Protein AF-A0A915ITC0-F1 (afdb_monomer_lite)

Secondary structure (DSSP, 8-state):
-HHHHHHHHHIIIIIGGGT-HHHHHHHHHHHHHHHHH-TTHHHHHHHHHHHHH-SSPPTT-SEEEEE-SBPPPGGGSPS-----TT-TTSSSTTSBS-EE-SSS-EEEEEEEEEESS-TT-EEEEEEEEETTTTEEEE--S-HHHHHHHGGGT-HHHHHHHHHHHHHHTTHHHHHHTT---HHHHHHHHHHH--PPP-

Radius of gyration: 16.29 Å; chains: 1; bounding box: 41×39×44 Å

pLDDT: mean 83.7, std 14.27, range [36.47, 97.44]

InterPro domains:
  IPR056877 Mediator of RNA polymerase II transcription subunit 14, C-terminal domain [PF25069] (39-196)

Sequence (198 aa):
MDDLRSVEQYFAQFVAPMYNFNAIQSLLRLLMLSHKAHSSMLKSVLCLMKHQLNPHPEQGMMWRPSLCLLTPPLNMMIPPFVPALNSQLVLQPGSHAIVASQPGNKVLFWLKLTNVSNPENQVIFPLRYDGDSNE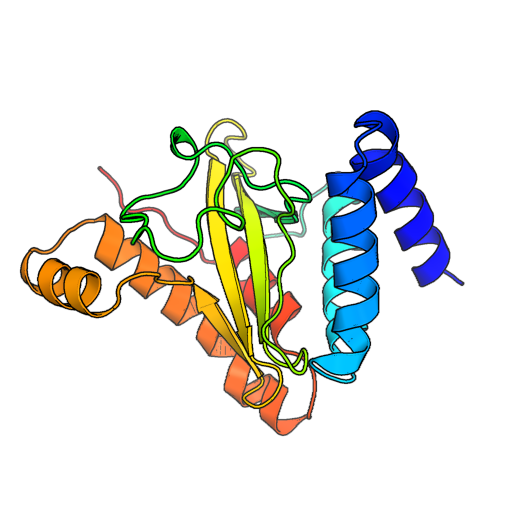IQVFIANPGLFAQQQQTNNLQFVLINNVNNILKRQITAYQAVNECCMWPAIRDLSKNLELPSN

Organism: Romanomermis culicivorax (NCBI:txid13658)

Foldseek 3Di:
DVLVVLLVLLCVPPPVVVVAPQLVVLSVLQCVLCVVQANASSVLVSVLSVQQVDPDHDPLFQWRKDWDQWQADPVQAQDPPPPPPDDPQQRPTRHGQWDADPVRNKIWTKIKIAGPVHRVDIYIFTWIQGSVQLAIAGDDNDVPVLVVVVVVPDLSNVQRVQLRVLLGPQRVVCVVVRHRCNNVSVRSCRNDRDRDDD

Structure (mmCIF, N/CA/C/O backbone):
data_AF-A0A915ITC0-F1
#
_entry.id   AF-A0A915ITC0-F1
#
loop_
_atom_site.group_PDB
_atom_site.id
_atom_site.type_symbol
_atom_site.label_atom_id
_atom_site.label_alt_id
_atom_site.label_comp_id
_atom_site.label_asym_id
_atom_site.label_entity_id
_atom_site.label_seq_id
_atom_site.pdbx_PDB_ins_code
_atom_site.Cartn_x
_atom_site.Cartn_y
_atom_site.Cartn_z
_atom_site.occupancy
_atom_site.B_iso_or_equiv
_atom_site.auth_seq_id
_atom_site.auth_comp_id
_atom_site.auth_asym_id
_atom_site.auth_atom_id
_atom_site.pdbx_PDB_model_num
ATOM 1 N N . MET A 1 1 ? 4.319 -17.043 -15.170 1.00 60.16 1 MET A N 1
ATOM 2 C CA . MET A 1 1 ? 3.607 -16.612 -16.396 1.00 60.16 1 MET A CA 1
ATOM 3 C C . MET A 1 1 ? 2.478 -15.645 -16.049 1.00 60.16 1 MET A C 1
ATOM 5 O O . MET A 1 1 ? 2.469 -14.553 -16.599 1.00 60.16 1 MET A O 1
ATOM 9 N N . ASP A 1 2 ? 1.605 -15.966 -15.087 1.00 85.75 2 ASP A N 1
ATOM 10 C CA . ASP A 1 2 ? 0.467 -15.093 -14.729 1.00 85.75 2 ASP A CA 1
ATOM 11 C C . ASP A 1 2 ? 0.854 -13.764 -14.060 1.00 85.75 2 ASP A C 1
ATOM 13 O O . ASP A 1 2 ? 0.207 -12.744 -14.295 1.00 85.75 2 ASP A O 1
ATOM 17 N N . ASP A 1 3 ? 1.925 -13.741 -13.262 1.00 89.00 3 ASP A N 1
ATOM 18 C CA . ASP A 1 3 ? 2.388 -12.512 -12.601 1.00 89.00 3 ASP A CA 1
ATOM 19 C C . ASP A 1 3 ? 2.893 -11.467 -13.596 1.00 89.00 3 ASP A C 1
ATOM 21 O O . ASP A 1 3 ? 2.508 -10.305 -13.506 1.00 89.00 3 ASP A O 1
ATOM 25 N N . LEU A 1 4 ? 3.692 -11.883 -14.586 1.00 90.88 4 LEU A N 1
ATOM 26 C CA . LEU A 1 4 ? 4.186 -10.987 -15.634 1.00 90.88 4 LEU A CA 1
ATOM 27 C C . LEU A 1 4 ? 3.024 -10.394 -16.437 1.00 90.88 4 LEU A C 1
ATOM 29 O O . LEU A 1 4 ? 2.949 -9.179 -16.590 1.00 90.88 4 LEU A O 1
ATOM 33 N N . ARG A 1 5 ? 2.065 -11.235 -16.847 1.00 92.94 5 ARG A N 1
ATOM 34 C CA . ARG A 1 5 ? 0.851 -10.783 -17.540 1.00 92.94 5 ARG A CA 1
ATOM 35 C C . ARG A 1 5 ? 0.051 -9.784 -16.700 1.00 92.94 5 ARG A C 1
ATOM 37 O O . ARG A 1 5 ? -0.468 -8.810 -17.235 1.00 92.94 5 ARG A O 1
ATOM 44 N N . SER A 1 6 ? -0.029 -9.998 -15.386 1.00 92.56 6 SER A N 1
ATOM 45 C CA . SER A 1 6 ? -0.704 -9.067 -14.473 1.00 92.56 6 SER A CA 1
ATOM 46 C C . SER A 1 6 ? 0.010 -7.714 -14.423 1.00 92.56 6 SER A C 1
ATOM 48 O O . SER A 1 6 ? -0.643 -6.676 -14.437 1.00 92.56 6 SER A O 1
ATOM 50 N N . VAL A 1 7 ? 1.347 -7.701 -14.408 1.00 94.00 7 VAL A N 1
ATOM 51 C CA . VAL A 1 7 ? 2.134 -6.456 -14.455 1.00 94.00 7 VAL A CA 1
ATOM 52 C C . VAL A 1 7 ? 1.932 -5.727 -15.785 1.00 94.00 7 VAL A C 1
ATOM 54 O O . VAL A 1 7 ? 1.724 -4.516 -15.782 1.00 94.00 7 VAL A O 1
ATOM 57 N N . GLU A 1 8 ? 1.939 -6.444 -16.909 1.00 94.56 8 GLU A N 1
ATOM 58 C CA . GLU A 1 8 ? 1.696 -5.874 -18.243 1.00 94.56 8 GLU A CA 1
ATOM 59 C C . GLU A 1 8 ? 0.302 -5.244 -18.348 1.00 94.56 8 GLU A C 1
ATOM 61 O O . GLU A 1 8 ? 0.164 -4.107 -18.798 1.00 94.56 8 GLU A O 1
ATOM 66 N N . GLN A 1 9 ? -0.730 -5.945 -17.871 1.00 95.44 9 GLN A N 1
ATOM 67 C CA . GLN A 1 9 ? -2.101 -5.430 -17.829 1.00 95.44 9 GLN A CA 1
ATOM 68 C C . GLN A 1 9 ? -2.217 -4.209 -16.914 1.00 95.44 9 GLN A C 1
ATOM 70 O O . GLN A 1 9 ? -2.818 -3.206 -17.298 1.00 95.44 9 GLN A O 1
ATOM 75 N N . TYR A 1 10 ? -1.599 -4.258 -15.729 1.00 95.25 10 TYR A N 1
ATOM 76 C CA . TYR A 1 10 ? -1.575 -3.129 -14.802 1.00 95.25 10 TYR A CA 1
ATOM 77 C C . TYR A 1 10 ? -0.909 -1.906 -15.438 1.00 95.25 10 TYR A C 1
ATOM 79 O O . TYR A 1 10 ? -1.437 -0.796 -15.354 1.00 95.25 10 TYR A O 1
ATOM 87 N N . PHE A 1 11 ? 0.221 -2.104 -16.119 1.00 94.56 11 PHE A N 1
ATOM 88 C CA . PHE A 1 11 ? 0.895 -1.045 -16.857 1.00 94.56 11 PHE A CA 1
ATOM 89 C C . PHE A 1 11 ? -0.012 -0.457 -17.941 1.00 94.56 11 PHE A C 1
ATOM 91 O O . PHE A 1 11 ? -0.211 0.756 -17.972 1.00 94.56 11 PHE A O 1
ATOM 98 N N . ALA A 1 12 ? -0.601 -1.300 -18.792 1.00 94.50 12 ALA A N 1
ATOM 99 C CA . ALA A 1 12 ? -1.458 -0.863 -19.890 1.00 94.50 12 ALA A CA 1
ATOM 100 C C . ALA A 1 12 ? -2.699 -0.090 -19.412 1.00 94.50 12 ALA A C 1
ATOM 102 O O . ALA A 1 12 ? -3.114 0.859 -20.070 1.00 94.50 12 ALA A O 1
ATOM 103 N N . GLN A 1 13 ? -3.274 -0.469 -18.267 1.00 94.62 13 GLN A N 1
ATOM 104 C CA . GLN A 1 13 ? -4.508 0.128 -17.759 1.00 94.62 13 GLN A CA 1
ATOM 105 C C . GLN A 1 13 ? -4.279 1.357 -16.870 1.00 94.62 13 GLN A C 1
ATOM 107 O O . GLN A 1 13 ? -5.054 2.309 -16.940 1.00 94.62 13 GLN A O 1
ATOM 112 N N . PHE A 1 14 ? -3.241 1.356 -16.029 1.00 91.81 14 PHE A N 1
ATOM 113 C CA . PHE A 1 14 ? -3.051 2.392 -15.005 1.00 91.81 14 PHE A CA 1
ATOM 114 C C . PHE A 1 14 ? -1.840 3.294 -15.234 1.00 91.81 14 PHE A C 1
ATOM 116 O O . PHE A 1 14 ? -1.791 4.370 -14.648 1.00 91.81 14 PHE A O 1
ATOM 123 N N . VAL A 1 15 ? -0.865 2.896 -16.057 1.00 89.94 15 VAL A N 1
ATOM 124 C CA . VAL A 1 15 ? 0.368 3.675 -16.276 1.00 89.94 15 VAL A CA 1
ATOM 125 C C . VAL A 1 15 ? 0.393 4.283 -17.674 1.00 89.94 15 VAL A C 1
ATOM 127 O O . VAL A 1 15 ? 0.532 5.496 -17.814 1.00 89.94 15 VAL A O 1
ATOM 130 N N . ALA A 1 16 ? 0.241 3.453 -18.709 1.00 89.75 16 ALA A N 1
ATOM 131 C CA . ALA A 1 16 ? 0.349 3.856 -20.107 1.00 89.75 16 ALA A CA 1
ATOM 132 C C . ALA A 1 16 ? -0.599 5.010 -20.490 1.00 89.75 16 ALA A C 1
ATOM 134 O O . ALA A 1 16 ? -0.120 5.951 -21.122 1.00 89.75 16 ALA A O 1
ATOM 135 N N . PRO A 1 17 ? -1.881 5.035 -20.057 1.00 89.75 17 PRO A N 1
ATOM 136 C CA . PRO A 1 17 ? -2.804 6.107 -20.431 1.00 89.75 17 PRO A CA 1
ATOM 137 C C . PRO A 1 17 ? -2.417 7.476 -19.866 1.00 89.75 17 PRO A C 1
ATOM 139 O O . PRO A 1 17 ? -2.851 8.499 -20.382 1.00 89.75 17 PRO A O 1
ATOM 142 N N . MET A 1 18 ? -1.595 7.514 -18.810 1.00 83.12 18 MET A N 1
ATOM 143 C CA . MET A 1 18 ? -1.112 8.773 -18.244 1.00 83.12 18 MET A CA 1
ATOM 144 C C . MET A 1 18 ? -0.042 9.430 -19.126 1.00 83.12 18 MET A C 1
ATOM 146 O O . MET A 1 18 ? 0.209 10.619 -18.953 1.00 83.12 18 MET A O 1
ATOM 150 N N . TYR A 1 19 ? 0.637 8.659 -19.996 1.00 80.44 19 TYR A N 1
ATOM 151 C CA . TYR A 1 19 ? 1.828 9.072 -20.759 1.00 80.44 19 TYR A CA 1
ATOM 152 C C . TYR A 1 19 ? 2.833 9.884 -19.919 1.00 80.44 19 TYR A C 1
ATOM 154 O O . TYR A 1 19 ? 3.468 10.827 -20.388 1.00 80.44 19 TYR A O 1
ATOM 162 N N . ASN A 1 20 ? 2.962 9.526 -18.638 1.00 88.19 20 ASN A N 1
ATOM 163 C CA . ASN A 1 20 ? 3.657 10.331 -17.645 1.00 88.19 20 ASN A CA 1
ATOM 164 C C . ASN A 1 20 ? 4.940 9.632 -17.182 1.00 88.19 20 ASN A C 1
ATOM 166 O O . ASN A 1 20 ? 4.902 8.530 -16.628 1.00 88.19 20 ASN A O 1
ATOM 170 N N . PHE A 1 21 ? 6.078 10.305 -17.362 1.00 88.06 21 PHE A N 1
ATOM 171 C CA . PHE A 1 21 ? 7.389 9.793 -16.960 1.00 88.06 21 PHE A CA 1
ATOM 172 C C . PHE A 1 21 ? 7.449 9.430 -15.469 1.00 88.06 21 PHE A C 1
ATOM 174 O O . PHE A 1 21 ? 7.966 8.371 -15.114 1.00 88.06 21 PHE A O 1
ATOM 181 N N . ASN A 1 22 ? 6.872 10.256 -14.591 1.00 88.19 22 ASN A N 1
ATOM 182 C CA . ASN A 1 22 ? 6.890 10.015 -13.151 1.00 88.19 22 ASN A CA 1
ATOM 183 C C . ASN A 1 22 ? 6.086 8.774 -12.769 1.00 88.19 22 ASN A C 1
ATOM 185 O O . ASN A 1 22 ? 6.534 8.033 -11.897 1.00 88.19 22 ASN A O 1
ATOM 189 N N . ALA A 1 23 ? 4.958 8.513 -13.436 1.00 89.25 23 ALA A N 1
ATOM 190 C CA . ALA A 1 23 ? 4.143 7.324 -13.190 1.00 89.25 23 ALA A CA 1
ATOM 191 C C . ALA A 1 23 ? 4.891 6.038 -13.581 1.00 89.25 23 ALA A C 1
ATOM 193 O O . ALA A 1 23 ? 4.929 5.082 -12.803 1.00 89.25 23 ALA A O 1
ATOM 194 N N . ILE A 1 24 ? 5.550 6.044 -14.747 1.00 92.12 24 ILE A N 1
ATOM 195 C CA . ILE A 1 24 ? 6.393 4.929 -15.207 1.00 92.12 24 ILE A CA 1
ATOM 196 C C . ILE A 1 24 ? 7.542 4.697 -14.219 1.00 92.12 24 ILE A C 1
ATOM 198 O O . ILE A 1 24 ? 7.753 3.578 -13.754 1.00 92.12 24 ILE A O 1
ATOM 202 N N . GLN A 1 25 ? 8.252 5.762 -13.841 1.00 90.50 25 GLN A N 1
ATOM 203 C CA . GLN A 1 25 ? 9.350 5.691 -12.877 1.00 90.50 25 GLN A CA 1
ATOM 204 C C . GLN A 1 25 ? 8.894 5.200 -11.500 1.00 90.50 25 GLN A C 1
ATOM 206 O O . GLN A 1 25 ? 9.601 4.415 -10.875 1.00 90.50 25 GLN A O 1
ATOM 211 N N . SER A 1 26 ? 7.719 5.614 -11.022 1.00 90.88 26 SER A N 1
ATOM 212 C CA . SER A 1 26 ? 7.160 5.134 -9.754 1.00 90.88 26 SER A CA 1
ATOM 213 C C . SER A 1 26 ? 6.901 3.629 -9.785 1.00 90.88 26 SER A C 1
ATOM 215 O O . SER A 1 26 ? 7.276 2.935 -8.840 1.00 90.88 26 SER A O 1
ATOM 217 N N . LEU A 1 27 ? 6.322 3.106 -10.873 1.00 92.62 27 LEU A N 1
ATOM 218 C CA . LEU A 1 27 ? 6.126 1.664 -11.027 1.00 92.62 27 LEU A CA 1
ATOM 219 C C . LEU A 1 27 ? 7.467 0.918 -11.050 1.00 92.62 27 LEU A C 1
ATOM 221 O O . LEU A 1 27 ? 7.639 -0.054 -10.316 1.00 92.62 27 LEU A O 1
ATOM 225 N N . LEU A 1 28 ? 8.431 1.382 -11.852 1.00 91.31 28 LEU A N 1
ATOM 226 C CA . LEU A 1 28 ? 9.758 0.761 -11.934 1.00 91.31 28 LEU A CA 1
ATOM 227 C C . LEU A 1 28 ? 10.457 0.749 -10.570 1.00 91.31 28 LEU A C 1
ATOM 229 O O . LEU A 1 28 ? 10.988 -0.281 -10.155 1.00 91.31 28 LEU A O 1
ATOM 233 N N . ARG A 1 29 ? 10.398 1.866 -9.835 1.00 90.25 29 ARG A N 1
ATOM 234 C CA . ARG A 1 29 ? 10.928 1.959 -8.470 1.00 90.25 29 ARG A CA 1
ATOM 235 C C . ARG A 1 29 ? 10.261 0.958 -7.542 1.00 90.25 29 ARG A C 1
ATOM 237 O O . ARG A 1 29 ? 10.975 0.269 -6.825 1.00 90.25 29 ARG A O 1
ATOM 244 N N . LEU A 1 30 ? 8.935 0.836 -7.568 1.00 90.75 30 LEU A N 1
ATOM 245 C CA . LEU A 1 30 ? 8.219 -0.126 -6.730 1.00 90.75 30 LEU A CA 1
ATOM 246 C C . LEU A 1 30 ? 8.694 -1.562 -6.987 1.00 90.75 30 LEU A C 1
ATOM 248 O O . LEU A 1 30 ? 8.994 -2.286 -6.038 1.00 90.75 30 LEU A O 1
ATOM 252 N N . LEU A 1 31 ? 8.822 -1.955 -8.257 1.00 91.56 31 LEU A N 1
ATOM 253 C CA . LEU A 1 31 ? 9.289 -3.291 -8.639 1.00 91.56 31 LEU A CA 1
ATOM 254 C C . LEU A 1 31 ? 10.741 -3.536 -8.200 1.00 91.56 31 LEU A C 1
ATOM 256 O O . LEU A 1 31 ? 11.042 -4.580 -7.627 1.00 91.56 31 LEU A O 1
ATOM 260 N N . MET A 1 32 ? 11.632 -2.559 -8.391 1.00 89.31 32 MET A N 1
ATOM 261 C CA . MET A 1 32 ? 13.034 -2.661 -7.965 1.00 89.31 32 MET A CA 1
ATOM 262 C C . MET A 1 32 ? 13.195 -2.709 -6.440 1.00 89.31 32 MET A C 1
ATOM 264 O O . MET A 1 32 ? 14.016 -3.464 -5.917 1.00 89.31 32 MET A O 1
ATOM 268 N N . LEU A 1 33 ? 12.428 -1.890 -5.719 1.00 88.25 33 LEU A N 1
ATOM 269 C CA . LEU A 1 33 ? 12.470 -1.811 -4.259 1.00 88.25 33 LEU A CA 1
ATOM 270 C C . LEU A 1 33 ? 11.872 -3.050 -3.607 1.00 88.25 33 LEU A C 1
ATOM 272 O O . LEU A 1 33 ? 12.323 -3.438 -2.537 1.00 88.25 33 LEU A O 1
ATOM 276 N N . SER A 1 34 ? 10.923 -3.711 -4.271 1.00 87.19 34 SER A N 1
ATOM 277 C CA . SER A 1 34 ? 10.290 -4.923 -3.754 1.00 87.19 34 SER A CA 1
ATOM 278 C C . SER A 1 34 ? 11.286 -6.041 -3.457 1.00 87.19 34 SER A C 1
ATOM 280 O O . SER A 1 34 ? 11.058 -6.804 -2.536 1.00 87.19 34 SER A O 1
ATOM 282 N N . HIS A 1 35 ? 12.400 -6.144 -4.185 1.00 81.38 35 HIS A N 1
ATOM 283 C CA . HIS A 1 35 ? 13.449 -7.112 -3.847 1.00 81.38 35 HIS A CA 1
ATOM 284 C C . HIS A 1 35 ? 14.369 -6.611 -2.722 1.00 81.38 35 HIS A C 1
ATOM 286 O O . HIS A 1 35 ? 14.898 -7.402 -1.947 1.00 81.38 35 HIS A O 1
ATOM 292 N N . LYS A 1 36 ? 14.603 -5.295 -2.648 1.00 84.12 36 LYS A N 1
ATOM 293 C CA . LYS A 1 36 ? 15.542 -4.692 -1.691 1.00 84.12 36 LYS A CA 1
ATOM 294 C C . LYS A 1 36 ? 14.963 -4.543 -0.290 1.00 84.12 36 LYS A C 1
ATOM 296 O O . LYS A 1 36 ? 15.702 -4.700 0.671 1.00 84.12 36 LYS A O 1
ATOM 301 N N . ALA A 1 37 ? 13.679 -4.211 -0.184 1.00 82.81 37 ALA A N 1
ATOM 302 C CA . ALA A 1 37 ? 13.030 -3.968 1.094 1.00 82.81 37 ALA A CA 1
ATOM 303 C C . ALA A 1 37 ? 12.750 -5.274 1.838 1.00 82.81 37 ALA A C 1
ATOM 305 O O . ALA A 1 37 ? 13.120 -5.407 2.993 1.00 82.81 37 ALA A O 1
ATOM 306 N N . HIS A 1 38 ? 12.143 -6.258 1.175 1.00 88.25 38 HIS A N 1
ATOM 307 C CA . HIS A 1 38 ? 11.904 -7.576 1.756 1.00 88.25 38 HIS A CA 1
ATOM 308 C C . HIS A 1 38 ? 11.719 -8.594 0.634 1.00 88.25 38 HIS A C 1
ATOM 310 O O . HIS A 1 38 ? 10.941 -8.357 -0.282 1.00 88.25 38 HIS A O 1
ATOM 316 N N . SER A 1 39 ? 12.347 -9.766 0.737 1.00 86.31 39 SER A N 1
ATOM 317 C CA . SER A 1 39 ? 12.306 -10.846 -0.273 1.00 86.31 39 SER A CA 1
ATOM 318 C C . SER A 1 39 ? 10.919 -11.192 -0.844 1.00 86.31 39 SER A C 1
ATOM 320 O O . SER A 1 39 ? 10.816 -11.625 -1.989 1.00 86.31 39 SER A O 1
ATOM 322 N N . SER A 1 40 ? 9.846 -11.008 -0.072 1.00 91.75 40 SER A N 1
ATOM 323 C CA . SER A 1 40 ? 8.475 -11.369 -0.433 1.00 91.75 40 SER A CA 1
ATOM 324 C C . SER A 1 40 ? 7.571 -10.152 -0.673 1.00 91.75 40 SER A C 1
ATOM 326 O O . SER A 1 40 ? 6.387 -10.315 -0.968 1.00 91.75 40 SER A O 1
ATOM 328 N N . MET A 1 41 ? 8.102 -8.923 -0.625 1.00 93.50 41 MET A N 1
ATOM 329 C CA . MET A 1 41 ? 7.317 -7.709 -0.883 1.00 93.50 41 MET A CA 1
ATOM 330 C C . MET A 1 41 ? 6.755 -7.683 -2.305 1.00 93.50 41 MET A C 1
ATOM 332 O O . MET A 1 41 ? 5.622 -7.241 -2.497 1.00 93.50 41 MET A O 1
ATOM 336 N N . LEU A 1 42 ? 7.481 -8.232 -3.287 1.00 94.06 42 LEU A N 1
ATOM 337 C CA . LEU A 1 42 ? 6.992 -8.322 -4.666 1.00 94.06 42 LEU A CA 1
ATOM 338 C C . LEU A 1 42 ? 5.674 -9.105 -4.746 1.00 94.06 42 LEU A C 1
ATOM 340 O O . LEU A 1 42 ? 4.762 -8.686 -5.451 1.00 94.06 42 LEU A O 1
ATOM 344 N N . LYS A 1 43 ? 5.533 -10.192 -3.975 1.00 94.00 43 LYS A N 1
ATOM 345 C CA . LYS A 1 43 ? 4.289 -10.976 -3.897 1.00 94.00 43 LYS A CA 1
ATOM 346 C C . LYS A 1 43 ? 3.134 -10.105 -3.398 1.00 94.00 43 LYS A C 1
ATOM 348 O O . LYS A 1 43 ? 2.076 -10.088 -4.019 1.00 94.00 43 LYS A O 1
ATOM 353 N N . SER A 1 44 ? 3.355 -9.320 -2.343 1.00 94.69 44 SER A N 1
ATOM 354 C CA . SER A 1 44 ? 2.359 -8.373 -1.822 1.00 94.69 44 SER A CA 1
ATOM 355 C C . SER A 1 44 ? 2.001 -7.273 -2.833 1.00 94.69 44 SER A C 1
ATOM 357 O O . SER A 1 44 ? 0.824 -6.956 -2.998 1.00 94.69 44 SER A O 1
ATOM 359 N N . VAL A 1 45 ? 2.984 -6.721 -3.553 1.00 94.94 45 VAL A N 1
ATOM 360 C CA . VAL A 1 45 ? 2.745 -5.735 -4.624 1.00 94.94 45 VAL A CA 1
ATOM 361 C C . VAL A 1 45 ? 1.907 -6.341 -5.752 1.00 94.94 45 VAL A C 1
ATOM 363 O O . VAL A 1 45 ? 0.928 -5.734 -6.181 1.00 94.94 45 VAL A O 1
ATOM 366 N N . LEU A 1 46 ? 2.245 -7.550 -6.204 1.00 95.12 46 LEU A N 1
ATOM 367 C CA . LEU A 1 46 ? 1.514 -8.249 -7.261 1.00 95.12 46 LEU A CA 1
ATOM 368 C C . LEU A 1 46 ? 0.078 -8.573 -6.842 1.00 95.12 46 LEU A C 1
ATOM 370 O O . LEU A 1 46 ? -0.839 -8.402 -7.642 1.00 95.12 46 LEU A O 1
ATOM 374 N N . CYS A 1 47 ? -0.142 -8.997 -5.594 1.00 94.81 47 CYS A N 1
ATOM 375 C CA . CYS A 1 47 ? -1.488 -9.198 -5.059 1.00 94.81 47 CYS A CA 1
ATOM 376 C C . CYS A 1 47 ? -2.315 -7.907 -5.106 1.00 94.81 47 CYS A C 1
ATOM 378 O O . CYS A 1 47 ? -3.455 -7.935 -5.565 1.00 94.81 47 CYS A O 1
ATOM 380 N N . LEU A 1 48 ? -1.729 -6.776 -4.707 1.00 94.81 48 LEU A N 1
ATOM 381 C CA . LEU A 1 48 ? -2.392 -5.474 -4.760 1.00 94.81 48 LEU A CA 1
ATOM 382 C C . LEU A 1 48 ? -2.692 -5.030 -6.204 1.00 94.81 48 LEU A C 1
ATOM 384 O O . LEU A 1 48 ? -3.798 -4.573 -6.480 1.00 94.81 48 LEU A O 1
ATOM 388 N N . MET A 1 49 ? -1.761 -5.224 -7.144 1.00 95.19 49 MET A N 1
ATOM 389 C CA . MET A 1 49 ? -1.977 -4.922 -8.569 1.00 95.19 49 MET A CA 1
ATOM 390 C C . MET A 1 49 ? -3.101 -5.764 -9.174 1.00 95.19 49 MET A C 1
ATOM 392 O O . MET A 1 49 ? -3.992 -5.225 -9.826 1.00 95.19 49 MET A O 1
ATOM 396 N N . LYS A 1 50 ? -3.089 -7.079 -8.928 1.00 94.62 50 LYS A N 1
ATOM 397 C CA . LYS A 1 50 ? -4.151 -7.994 -9.371 1.00 94.62 50 LYS A CA 1
ATOM 398 C C . LYS A 1 50 ? -5.500 -7.609 -8.782 1.00 94.62 50 LYS A C 1
ATOM 400 O O . LYS A 1 50 ? -6.509 -7.668 -9.476 1.00 94.62 50 LYS A O 1
ATOM 405 N N . HIS A 1 51 ? -5.514 -7.191 -7.520 1.00 93.56 51 HIS A N 1
ATOM 406 C CA . HIS A 1 51 ? -6.729 -6.713 -6.882 1.00 93.56 51 HIS A CA 1
ATOM 407 C C . HIS A 1 51 ? -7.255 -5.437 -7.552 1.00 93.56 51 HIS A C 1
ATOM 409 O O . HIS A 1 51 ? -8.438 -5.356 -7.856 1.00 93.56 51 HIS A O 1
ATOM 415 N N . GLN A 1 52 ? -6.385 -4.468 -7.847 1.00 93.69 52 GLN A N 1
ATOM 416 C CA . GLN A 1 52 ? -6.772 -3.227 -8.522 1.00 93.69 52 GLN A CA 1
ATOM 417 C C . GLN A 1 52 ? -7.231 -3.449 -9.975 1.00 93.69 52 GLN A C 1
ATOM 419 O O . GLN A 1 52 ? -8.083 -2.712 -10.467 1.00 93.69 52 GLN A O 1
ATOM 424 N N . LEU A 1 53 ? -6.690 -4.464 -10.656 1.00 93.69 53 LEU A N 1
ATOM 425 C CA . LEU A 1 53 ? -7.150 -4.905 -11.977 1.00 93.69 53 LEU A CA 1
ATOM 426 C C . LEU A 1 53 ? -8.537 -5.560 -11.939 1.00 93.69 53 LEU A C 1
ATOM 428 O O . LEU A 1 53 ? -9.235 -5.560 -12.953 1.00 93.69 53 LEU A O 1
ATOM 432 N N . ASN A 1 54 ? -8.944 -6.126 -10.800 1.00 90.81 54 ASN A N 1
ATOM 433 C CA . ASN A 1 54 ? -10.231 -6.793 -10.682 1.00 90.81 54 ASN A CA 1
ATOM 434 C C . ASN A 1 54 ? -11.366 -5.756 -10.552 1.00 90.81 54 ASN A C 1
ATOM 436 O O . ASN A 1 54 ? -11.395 -4.987 -9.586 1.00 90.81 54 ASN A O 1
ATOM 440 N N . PRO A 1 55 ? -12.343 -5.734 -11.478 1.00 78.38 55 PRO A N 1
ATOM 441 C CA . PRO A 1 55 ? -13.464 -4.799 -11.404 1.00 78.38 55 PRO A CA 1
ATOM 442 C C . PRO A 1 55 ? -14.398 -5.061 -10.213 1.00 78.38 55 PRO A C 1
ATOM 444 O O . PRO A 1 55 ? -15.128 -4.152 -9.801 1.00 78.38 55 PRO A O 1
ATOM 447 N N . HIS A 1 56 ? -14.377 -6.269 -9.641 1.00 84.00 56 HIS A N 1
ATOM 448 C CA . HIS A 1 56 ? -15.246 -6.669 -8.539 1.00 84.00 56 HIS A CA 1
ATOM 449 C C . HIS A 1 56 ? -14.450 -6.817 -7.235 1.00 84.00 56 HIS A C 1
ATOM 451 O O . HIS A 1 56 ? -13.460 -7.551 -7.202 1.00 84.00 56 HIS A O 1
ATOM 457 N N . PRO A 1 57 ? -14.862 -6.132 -6.150 1.00 80.25 57 PRO A N 1
ATOM 458 C CA . PRO A 1 57 ? -14.198 -6.275 -4.863 1.00 80.25 57 PRO A CA 1
ATOM 459 C C . PRO A 1 57 ? -14.449 -7.677 -4.294 1.00 80.25 57 PRO A C 1
ATOM 461 O O . PRO A 1 57 ? -15.456 -8.322 -4.593 1.00 80.25 57 PRO A O 1
ATOM 464 N N . GLU A 1 58 ? -13.533 -8.151 -3.452 1.00 86.81 58 GLU A N 1
ATOM 465 C CA . GLU A 1 58 ? -13.739 -9.403 -2.723 1.00 86.81 58 GLU A CA 1
ATOM 466 C C . GLU A 1 58 ? -14.954 -9.291 -1.789 1.00 86.81 58 GLU A C 1
ATOM 468 O O . GLU A 1 58 ? -15.267 -8.212 -1.279 1.00 86.81 58 GLU A O 1
ATOM 473 N N . GLN A 1 59 ? -15.620 -10.417 -1.516 1.00 86.38 59 GLN A N 1
ATOM 474 C CA . GLN A 1 59 ? -16.742 -10.442 -0.575 1.00 86.38 59 GLN A CA 1
ATOM 475 C C . GLN A 1 59 ? -16.335 -9.869 0.794 1.00 86.38 59 GLN A C 1
ATOM 477 O O . GLN A 1 59 ? -15.293 -10.221 1.356 1.00 86.38 59 GLN A O 1
ATOM 482 N N . GLY A 1 60 ? -17.179 -8.980 1.323 1.00 89.31 60 GLY A N 1
ATOM 483 C CA . GLY A 1 60 ? -16.972 -8.311 2.609 1.00 89.31 60 GLY A CA 1
ATOM 484 C C . GLY A 1 60 ? -15.977 -7.145 2.588 1.00 89.31 60 GLY A C 1
ATOM 485 O O . GLY A 1 60 ? -15.652 -6.626 3.651 1.00 89.31 60 GLY A O 1
ATOM 486 N N . MET A 1 61 ? -15.468 -6.723 1.424 1.00 91.56 61 MET A N 1
ATOM 487 C CA . MET A 1 61 ? -14.686 -5.487 1.334 1.00 91.56 61 MET A CA 1
ATOM 488 C C . MET A 1 61 ? -15.587 -4.257 1.282 1.00 91.56 61 MET A C 1
ATOM 490 O O . MET A 1 61 ? -16.433 -4.131 0.399 1.00 91.56 61 MET A O 1
ATOM 494 N N . MET A 1 62 ? -15.330 -3.321 2.193 1.00 94.19 62 MET A N 1
ATOM 495 C CA . MET A 1 62 ? -16.002 -2.021 2.239 1.00 94.19 62 MET A CA 1
ATOM 496 C C . MET A 1 62 ? -15.253 -0.967 1.421 1.00 94.19 62 MET A C 1
ATOM 498 O O . MET A 1 62 ? -15.851 -0.004 0.941 1.00 94.19 62 MET A O 1
ATOM 502 N N . TRP A 1 63 ? -13.949 -1.169 1.226 1.00 94.56 63 TRP A N 1
ATOM 503 C CA . TRP A 1 63 ? -13.061 -0.259 0.517 1.00 94.56 63 TRP A CA 1
ATOM 504 C C . TRP A 1 63 ? -12.263 -0.990 -0.558 1.00 94.56 63 TRP A C 1
ATOM 506 O O . TRP A 1 63 ? -11.789 -2.104 -0.349 1.00 94.56 63 TRP A O 1
ATOM 516 N N . ARG A 1 64 ? -12.075 -0.339 -1.704 1.00 95.19 64 ARG A N 1
ATOM 517 C CA . ARG A 1 64 ? -11.208 -0.792 -2.789 1.00 95.19 64 ARG A CA 1
ATOM 518 C C . ARG A 1 64 ? -9.847 -0.103 -2.685 1.00 95.19 64 ARG A C 1
ATOM 520 O O . ARG A 1 64 ? -9.795 1.117 -2.866 1.00 95.19 64 ARG A O 1
ATOM 527 N N . PRO A 1 65 ? -8.756 -0.845 -2.436 1.00 95.50 65 PRO A N 1
ATOM 528 C CA . PRO A 1 65 ? -7.417 -0.285 -2.425 1.00 95.50 65 PRO A CA 1
ATOM 529 C C . PRO A 1 65 ? -6.882 -0.051 -3.836 1.00 95.50 65 PRO A C 1
ATOM 531 O O . PRO A 1 65 ? -7.114 -0.833 -4.758 1.00 95.50 65 PRO A O 1
ATOM 534 N N . SER A 1 66 ? -6.145 1.040 -4.016 1.00 93.69 66 SER A N 1
ATOM 535 C CA . SER A 1 66 ? -5.430 1.351 -5.250 1.00 93.69 66 SER A CA 1
ATOM 536 C C . SER A 1 66 ? -4.118 2.068 -4.955 1.00 93.69 66 SER A C 1
ATOM 538 O O . SER A 1 66 ? -4.081 3.014 -4.165 1.00 93.69 66 SER A O 1
ATOM 540 N N . LEU A 1 67 ? -3.039 1.634 -5.603 1.00 93.75 67 LEU A N 1
ATOM 541 C CA . LEU A 1 67 ? -1.749 2.311 -5.525 1.00 93.75 67 LEU A CA 1
ATOM 542 C C . LEU A 1 67 ? -1.793 3.603 -6.335 1.00 93.75 67 LEU A C 1
ATOM 544 O O . LEU A 1 67 ? -2.117 3.605 -7.524 1.00 93.75 67 LEU A O 1
ATOM 548 N N . CYS A 1 68 ? -1.395 4.701 -5.706 1.00 91.75 68 CYS A N 1
ATOM 549 C CA . CYS A 1 68 ? -1.120 5.932 -6.425 1.00 91.75 68 CYS A CA 1
ATOM 550 C C . CYS A 1 68 ? 0.265 5.831 -7.079 1.00 91.75 68 CYS A C 1
ATOM 552 O O . CYS A 1 68 ? 1.254 5.524 -6.417 1.00 91.75 68 CYS A O 1
ATOM 554 N N . LEU A 1 69 ? 0.343 6.110 -8.381 1.00 90.81 69 LEU A N 1
ATOM 555 C CA . LEU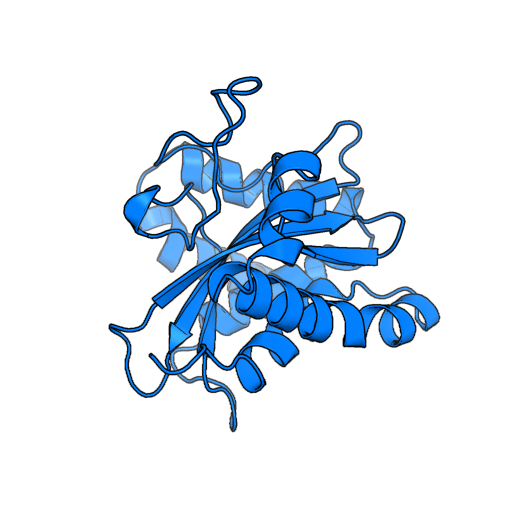 A 1 69 ? 1.611 6.193 -9.126 1.00 90.81 69 LEU A CA 1
ATOM 556 C C . LEU A 1 69 ? 2.208 7.606 -9.097 1.00 90.81 69 LEU A C 1
ATOM 558 O O . LEU A 1 69 ? 3.413 7.789 -9.280 1.00 90.81 69 LEU A O 1
ATOM 562 N N . LEU A 1 70 ? 1.354 8.591 -8.835 1.00 89.69 70 LEU A N 1
ATOM 563 C CA . LEU A 1 70 ? 1.682 10.001 -8.708 1.00 89.69 70 LEU A CA 1
ATOM 564 C C . LEU A 1 70 ? 1.206 10.502 -7.351 1.00 89.69 70 LEU A C 1
ATOM 566 O O . LEU A 1 70 ? 0.162 10.061 -6.862 1.00 89.69 70 LEU A O 1
ATOM 570 N N . THR A 1 71 ? 1.970 11.402 -6.741 1.00 83.81 71 THR A N 1
ATOM 571 C CA . THR A 1 71 ? 1.596 12.007 -5.462 1.00 83.81 71 THR A CA 1
ATOM 572 C C . THR A 1 71 ? 0.259 12.735 -5.635 1.00 83.81 71 THR A C 1
ATOM 574 O O . THR A 1 71 ? 0.141 13.565 -6.546 1.00 83.81 71 THR A O 1
ATOM 577 N N . PRO A 1 72 ? -0.767 12.419 -4.825 1.00 80.06 72 PRO A N 1
ATOM 578 C CA . PRO A 1 72 ? -2.083 13.033 -4.955 1.00 80.06 72 PRO A CA 1
ATOM 579 C C . PRO A 1 72 ? -2.043 14.531 -4.596 1.00 80.06 72 PRO A C 1
ATOM 581 O O . PRO A 1 72 ? -1.160 14.967 -3.852 1.00 80.06 72 PRO A O 1
ATOM 584 N N . PRO A 1 73 ? -3.010 15.329 -5.077 1.00 74.75 73 PRO A N 1
ATOM 585 C CA . PRO A 1 73 ? -3.218 16.693 -4.603 1.00 74.75 73 PRO A CA 1
ATOM 586 C C . PRO A 1 73 ? -3.438 16.747 -3.083 1.00 74.75 73 PRO A C 1
ATOM 588 O O . PRO A 1 73 ? -4.149 15.912 -2.524 1.00 74.75 73 PRO A O 1
ATOM 591 N N . LEU A 1 74 ? -2.865 17.754 -2.412 1.00 69.75 74 LEU A N 1
ATOM 592 C CA . LEU A 1 74 ? -2.900 17.879 -0.945 1.00 69.75 74 LEU A CA 1
ATOM 593 C C . LEU A 1 74 ? -4.324 17.940 -0.371 1.00 69.75 74 LEU A C 1
ATOM 595 O O . LEU A 1 74 ? -4.570 17.422 0.711 1.00 69.75 74 LEU A O 1
ATOM 599 N N . ASN A 1 75 ? -5.269 18.530 -1.102 1.00 64.50 75 ASN A N 1
ATOM 600 C CA . ASN A 1 75 ? -6.677 18.624 -0.706 1.00 64.50 75 ASN A CA 1
ATOM 601 C C . ASN A 1 75 ? -7.417 17.274 -0.722 1.00 64.50 75 ASN A C 1
ATOM 603 O O . ASN A 1 75 ? -8.505 17.183 -0.166 1.00 64.50 75 ASN A O 1
ATOM 607 N N . MET A 1 76 ? -6.849 16.241 -1.350 1.00 66.00 76 MET A N 1
ATOM 608 C CA . MET A 1 76 ? -7.393 14.876 -1.353 1.00 66.00 76 MET A CA 1
ATOM 609 C C . MET A 1 76 ? -6.785 13.998 -0.249 1.00 66.00 76 MET A C 1
ATOM 611 O O . MET A 1 76 ? -7.108 12.815 -0.141 1.00 66.00 76 MET A O 1
ATOM 615 N N . MET A 1 77 ? -5.870 14.549 0.550 1.00 67.56 77 MET A N 1
ATOM 616 C CA . MET A 1 77 ? -5.181 13.837 1.617 1.00 67.56 77 MET A CA 1
ATOM 617 C C . MET A 1 77 ? -5.780 14.226 2.978 1.00 67.56 77 MET A C 1
ATOM 619 O O . MET A 1 77 ? -5.967 15.406 3.261 1.00 67.56 77 MET A O 1
ATOM 623 N N . ILE A 1 78 ? -6.069 13.246 3.841 1.00 60.56 78 ILE A N 1
ATOM 624 C CA . ILE A 1 78 ? -6.646 13.498 5.175 1.00 60.56 78 ILE A CA 1
ATOM 625 C C . ILE A 1 78 ? -5.614 14.173 6.099 1.00 60.56 78 ILE A C 1
ATOM 627 O O . ILE A 1 78 ? -4.606 13.546 6.405 1.00 60.56 78 ILE A O 1
ATOM 631 N N . PRO A 1 79 ? -5.838 15.394 6.617 1.00 51.16 79 PRO A N 1
ATOM 632 C CA . PRO A 1 79 ? -4.891 16.030 7.537 1.00 51.16 79 PRO A CA 1
ATOM 633 C C . PRO A 1 79 ? -4.672 15.194 8.827 1.00 51.16 79 PRO A C 1
ATOM 635 O O . PRO A 1 79 ? -5.519 14.359 9.139 1.00 51.16 79 PRO A O 1
ATOM 638 N N . PRO A 1 80 ? -3.562 15.358 9.583 1.00 50.03 80 PRO A N 1
ATOM 639 C CA . PRO A 1 80 ? -2.619 16.466 9.591 1.00 50.03 80 PRO A CA 1
ATOM 640 C C . PRO A 1 80 ? -1.395 16.170 8.716 1.00 50.03 80 PRO A C 1
ATOM 642 O O . PRO A 1 80 ? -0.316 15.814 9.191 1.00 50.03 80 PRO A O 1
ATOM 645 N N . PHE A 1 81 ? -1.520 16.394 7.414 1.00 52.34 81 PHE A N 1
ATOM 646 C CA . PHE A 1 81 ? -0.348 16.606 6.581 1.00 52.34 81 PHE A CA 1
ATOM 647 C C . PHE A 1 81 ? 0.070 18.059 6.766 1.00 52.34 81 PHE A C 1
ATOM 649 O O . PHE A 1 81 ? -0.299 18.928 5.987 1.00 52.34 81 PHE A O 1
ATOM 656 N N . VAL A 1 82 ? 0.812 18.338 7.838 1.00 40.53 82 VAL A N 1
ATOM 657 C CA . VAL A 1 82 ? 1.643 19.542 7.871 1.00 40.53 82 VAL A CA 1
ATOM 658 C C . VAL A 1 82 ? 2.902 19.183 7.085 1.00 40.53 82 VAL A C 1
ATOM 660 O O . VAL A 1 82 ? 3.681 18.353 7.567 1.00 40.53 82 VAL A O 1
ATOM 663 N N . PRO A 1 83 ? 3.127 19.729 5.877 1.00 38.28 83 PRO A N 1
ATOM 664 C CA . PRO A 1 83 ? 4.409 19.564 5.219 1.00 38.28 83 PRO A CA 1
ATOM 665 C C . PRO A 1 83 ? 5.454 20.281 6.080 1.00 38.28 83 PRO A C 1
ATOM 667 O O . PRO A 1 83 ? 5.564 21.504 6.059 1.00 38.28 83 PRO A O 1
ATOM 670 N N . ALA A 1 84 ? 6.226 19.530 6.867 1.00 36.47 84 ALA A N 1
ATOM 671 C CA . ALA A 1 84 ? 7.492 20.036 7.368 1.00 36.47 84 ALA A CA 1
ATOM 672 C C . ALA A 1 84 ? 8.435 20.135 6.158 1.00 36.47 84 ALA A C 1
ATOM 674 O O . ALA A 1 84 ? 8.857 19.138 5.571 1.00 36.47 84 ALA A O 1
ATOM 675 N N . LEU A 1 85 ? 8.657 21.382 5.761 1.00 39.28 85 LEU A N 1
ATOM 676 C CA . LEU A 1 85 ? 9.338 21.933 4.591 1.00 39.28 85 LEU A CA 1
ATOM 677 C C . LEU A 1 85 ? 10.833 21.572 4.456 1.00 39.28 85 LEU A C 1
ATOM 679 O O . LEU A 1 85 ? 11.637 22.438 4.139 1.00 39.28 85 LEU A O 1
ATOM 683 N N . ASN A 1 86 ? 11.230 20.307 4.633 1.00 39.81 86 ASN A N 1
ATOM 684 C CA . ASN A 1 86 ? 12.652 19.930 4.559 1.00 39.81 86 ASN A CA 1
ATOM 685 C C . ASN A 1 86 ? 12.994 18.971 3.401 1.00 39.81 86 ASN A C 1
ATOM 687 O O . ASN A 1 86 ? 14.166 18.814 3.075 1.00 39.81 86 ASN A O 1
ATOM 691 N N . SER A 1 87 ? 12.005 18.390 2.706 1.00 42.38 87 SER A N 1
ATOM 692 C CA . SER A 1 87 ? 12.229 17.720 1.412 1.00 42.38 87 SER A CA 1
ATOM 693 C C . SER A 1 87 ? 11.101 18.039 0.424 1.00 42.38 87 SER A C 1
ATOM 695 O O . SER A 1 87 ? 10.163 17.263 0.237 1.00 42.38 87 SER A O 1
ATOM 697 N N . GLN A 1 88 ? 11.187 19.208 -0.213 1.00 46.50 88 GLN A N 1
ATOM 698 C CA . GLN A 1 88 ? 10.172 19.734 -1.140 1.00 46.50 88 GLN A CA 1
ATOM 699 C C . GLN A 1 88 ? 9.863 18.810 -2.338 1.00 46.50 88 GLN A C 1
ATOM 701 O O . GLN A 1 88 ? 8.809 18.935 -2.947 1.00 46.50 88 GLN A O 1
ATOM 706 N N . LEU A 1 89 ? 10.737 17.852 -2.659 1.00 47.12 89 LEU A N 1
ATOM 707 C CA . LEU A 1 89 ? 10.625 17.004 -3.854 1.00 47.12 89 LEU A CA 1
ATOM 708 C C . LEU A 1 89 ? 9.613 15.846 -3.737 1.00 47.12 89 LEU A C 1
ATOM 710 O O . LEU A 1 89 ? 9.073 15.403 -4.748 1.00 47.12 89 LEU A O 1
ATOM 714 N N . VAL A 1 90 ? 9.331 15.346 -2.527 1.00 51.62 90 VAL A N 1
ATOM 715 C CA . VAL A 1 90 ? 8.532 14.113 -2.326 1.00 51.62 90 VAL A CA 1
ATOM 716 C C . VAL A 1 90 ? 7.024 14.385 -2.222 1.00 51.62 90 VAL A C 1
ATOM 718 O O . VAL A 1 90 ? 6.222 13.480 -2.409 1.00 51.62 90 VAL A O 1
ATOM 721 N N . LEU A 1 91 ? 6.619 15.636 -1.983 1.00 59.25 91 LEU A N 1
ATOM 722 C CA . LEU A 1 91 ? 5.221 15.995 -1.700 1.00 59.25 91 LEU A CA 1
ATOM 723 C C . LEU A 1 91 ? 4.589 16.927 -2.741 1.00 59.25 91 LEU A C 1
ATOM 725 O O . LEU A 1 91 ? 3.467 17.388 -2.542 1.00 59.25 91 LEU A O 1
ATOM 729 N N . GLN A 1 92 ? 5.284 17.219 -3.845 1.00 68.38 92 GLN A N 1
ATOM 730 C CA . GLN A 1 92 ? 4.675 17.958 -4.949 1.00 68.38 92 GLN A CA 1
ATOM 731 C C . GLN A 1 92 ? 3.614 17.085 -5.635 1.00 68.38 92 GLN A C 1
ATOM 733 O O . GLN A 1 92 ? 3.939 15.978 -6.067 1.00 68.38 92 GLN A O 1
ATOM 738 N N . PRO A 1 93 ? 2.358 17.548 -5.766 1.00 72.38 93 PRO A N 1
ATOM 739 C CA . PRO A 1 93 ? 1.350 16.833 -6.539 1.00 72.38 93 PRO A CA 1
ATOM 740 C C . PRO A 1 93 ? 1.867 16.503 -7.944 1.00 72.38 93 PRO A C 1
ATOM 742 O O . PRO A 1 93 ? 2.500 17.338 -8.589 1.00 72.38 93 PRO A O 1
ATOM 745 N N . GLY A 1 94 ? 1.633 15.278 -8.415 1.00 71.56 94 GLY A N 1
ATOM 746 C CA . GLY A 1 94 ? 2.145 14.822 -9.714 1.00 71.56 94 GLY A CA 1
ATOM 747 C C . GLY A 1 94 ? 3.622 14.391 -9.727 1.00 71.56 94 GLY A C 1
ATOM 748 O O . GLY A 1 94 ? 4.121 13.971 -10.776 1.00 71.56 94 GLY A O 1
ATOM 749 N N . SER A 1 95 ? 4.325 14.450 -8.589 1.00 81.12 95 SER A N 1
ATOM 750 C CA . SER A 1 95 ? 5.652 13.843 -8.429 1.00 81.12 95 SER A CA 1
ATOM 751 C C . SER A 1 95 ? 5.558 12.323 -8.220 1.00 81.12 95 SER A C 1
ATOM 753 O O . SER A 1 95 ? 4.475 11.734 -8.270 1.00 81.12 95 SER A O 1
ATOM 755 N N . HIS A 1 96 ? 6.698 11.656 -8.022 1.00 80.81 96 HIS A N 1
ATOM 756 C CA . HIS A 1 96 ? 6.726 10.215 -7.771 1.00 80.81 96 HIS A CA 1
ATOM 757 C C . HIS A 1 96 ? 6.041 9.861 -6.445 1.00 80.81 96 HIS A C 1
ATOM 759 O O . HIS A 1 96 ? 6.520 10.256 -5.384 1.00 80.81 96 HIS A O 1
ATOM 765 N N . ALA A 1 97 ? 5.005 9.021 -6.497 1.00 82.19 97 ALA A N 1
ATOM 766 C CA . ALA A 1 97 ? 4.373 8.484 -5.293 1.00 82.19 97 ALA A CA 1
ATOM 767 C C . ALA A 1 97 ? 5.162 7.340 -4.646 1.00 82.19 97 ALA A C 1
ATOM 769 O O . ALA A 1 97 ? 4.788 6.893 -3.577 1.00 82.19 97 ALA A O 1
ATOM 770 N N . ILE A 1 98 ? 6.221 6.813 -5.265 1.00 85.19 98 ILE A N 1
ATOM 771 C CA . ILE A 1 98 ? 7.023 5.737 -4.666 1.00 85.19 98 ILE A CA 1
ATOM 772 C C . ILE A 1 98 ? 8.425 6.263 -4.381 1.00 85.19 98 ILE A C 1
ATOM 774 O O . ILE A 1 98 ? 9.182 6.609 -5.297 1.00 85.19 98 ILE A O 1
ATOM 778 N N . VAL A 1 99 ? 8.769 6.317 -3.096 1.00 83.94 99 VAL A N 1
ATOM 779 C CA . VAL A 1 99 ? 10.046 6.835 -2.594 1.00 83.94 99 VAL A CA 1
ATOM 780 C C . VAL A 1 99 ? 10.627 5.850 -1.589 1.00 83.94 99 VAL A C 1
ATOM 782 O O . VAL A 1 99 ? 9.885 5.165 -0.895 1.00 83.94 99 VAL A O 1
ATOM 785 N N . ALA A 1 100 ? 11.952 5.767 -1.496 1.00 81.31 100 ALA A N 1
ATOM 786 C CA . ALA A 1 100 ? 12.616 4.941 -0.498 1.00 81.31 100 ALA A CA 1
ATOM 787 C C . ALA A 1 100 ? 13.748 5.688 0.205 1.00 81.31 100 ALA A C 1
ATOM 789 O O . ALA A 1 100 ? 14.367 6.578 -0.383 1.00 81.31 100 ALA A O 1
ATOM 790 N N . SER A 1 101 ? 14.031 5.304 1.452 1.00 78.25 101 SER A N 1
ATOM 791 C CA . SER A 1 101 ? 15.280 5.682 2.120 1.00 78.25 101 SER A CA 1
ATOM 792 C C . SER A 1 101 ? 16.463 5.031 1.410 1.00 78.25 101 SER A C 1
ATOM 794 O O . SER A 1 101 ? 16.302 4.008 0.753 1.00 78.25 101 SER A O 1
ATOM 796 N N . GLN A 1 102 ? 17.673 5.565 1.565 1.00 70.31 102 GLN A N 1
ATOM 797 C CA . GLN A 1 102 ? 18.878 4.780 1.283 1.00 70.31 102 GLN A CA 1
ATOM 798 C C . GLN A 1 102 ? 19.234 3.975 2.545 1.00 70.31 102 GLN A C 1
ATOM 800 O O . GLN A 1 102 ? 19.192 4.556 3.631 1.00 70.31 102 GLN A O 1
ATOM 805 N N . PRO A 1 103 ? 19.513 2.657 2.447 1.00 72.94 103 PRO A N 1
ATOM 806 C CA . PRO A 1 103 ? 19.850 1.882 1.239 1.00 72.94 103 PRO A CA 1
ATOM 807 C C . PRO A 1 103 ? 18.676 1.255 0.445 1.00 72.94 103 PRO A C 1
ATOM 809 O O . PRO A 1 103 ? 18.922 0.552 -0.535 1.00 72.94 103 PRO A O 1
ATOM 812 N N . GLY A 1 104 ? 17.416 1.503 0.807 1.00 75.62 104 GLY A N 1
ATOM 813 C CA . GLY A 1 104 ? 16.232 1.029 0.063 1.00 75.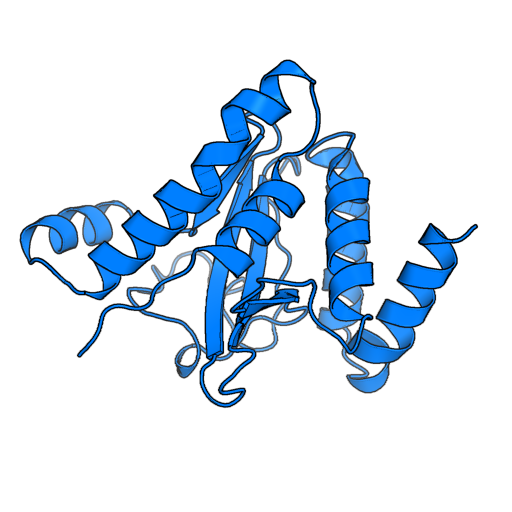62 104 GLY A CA 1
ATOM 814 C C . GLY A 1 104 ? 15.316 0.095 0.851 1.00 75.62 104 GLY A C 1
ATOM 815 O O . GLY A 1 104 ? 14.408 -0.490 0.269 1.00 75.62 104 GLY A O 1
ATOM 816 N N . ASN A 1 105 ? 15.564 -0.055 2.152 1.00 85.75 105 ASN A N 1
ATOM 817 C CA . ASN A 1 105 ? 14.820 -0.916 3.070 1.00 85.75 105 ASN A CA 1
ATOM 818 C C . ASN A 1 105 ? 13.464 -0.338 3.500 1.00 85.75 105 ASN A C 1
ATOM 820 O O . ASN A 1 105 ? 12.566 -1.095 3.854 1.00 85.75 105 ASN A O 1
ATOM 824 N N . LYS A 1 106 ? 13.286 0.988 3.452 1.00 89.31 106 LYS A N 1
ATOM 825 C CA . LYS A 1 106 ? 12.016 1.641 3.802 1.00 89.31 106 LYS A CA 1
ATOM 826 C C . LYS A 1 106 ? 11.398 2.268 2.572 1.00 89.31 106 LYS A C 1
ATOM 828 O O . LYS A 1 106 ? 12.061 3.043 1.887 1.00 89.31 106 LYS A O 1
ATOM 833 N N . VAL A 1 107 ? 10.131 1.962 2.322 1.00 91.31 107 VAL A N 1
ATOM 834 C CA . VAL A 1 107 ? 9.381 2.415 1.149 1.00 91.31 107 VAL A CA 1
ATOM 835 C C . VAL A 1 107 ? 8.190 3.246 1.605 1.00 91.31 107 VAL A C 1
ATOM 837 O O . VAL A 1 107 ? 7.390 2.802 2.422 1.00 91.31 107 VAL A O 1
ATOM 840 N N . LEU A 1 108 ? 8.073 4.456 1.073 1.00 90.56 108 LEU A N 1
ATOM 841 C CA . LEU A 1 108 ? 6.913 5.326 1.196 1.00 90.56 108 LEU A CA 1
ATOM 842 C C . LEU A 1 108 ? 6.091 5.228 -0.089 1.00 90.56 108 LEU A C 1
ATOM 844 O O . LEU A 1 108 ? 6.633 5.387 -1.186 1.00 90.56 108 LEU A O 1
ATOM 848 N N . PHE A 1 109 ? 4.794 4.980 0.057 1.00 92.00 109 PHE A N 1
ATOM 849 C CA . PHE A 1 109 ? 3.839 4.943 -1.044 1.00 92.00 109 PHE A CA 1
ATOM 850 C C . PHE A 1 109 ? 2.477 5.493 -0.628 1.00 92.00 109 PHE A C 1
ATOM 852 O O . PHE A 1 109 ? 2.178 5.584 0.557 1.00 92.00 109 PHE A O 1
ATOM 859 N N . TRP A 1 110 ? 1.634 5.855 -1.593 1.00 91.62 110 TRP A N 1
ATOM 860 C CA . TRP A 1 110 ? 0.289 6.364 -1.325 1.00 91.62 110 TRP A CA 1
ATOM 861 C C . TRP A 1 110 ? -0.746 5.317 -1.712 1.00 91.62 110 TRP A C 1
ATOM 863 O O . TRP A 1 110 ? -0.737 4.794 -2.828 1.00 91.62 110 TRP A O 1
ATOM 873 N N . LEU A 1 111 ? -1.645 5.035 -0.774 1.00 93.81 111 LEU A N 1
ATOM 874 C CA . LEU A 1 111 ? -2.757 4.119 -0.944 1.00 93.81 111 LEU A CA 1
ATOM 875 C C . LEU A 1 111 ? -4.059 4.913 -0.962 1.00 93.81 111 LEU A C 1
ATOM 877 O O . LEU A 1 111 ? -4.425 5.530 0.040 1.00 93.81 111 LEU A O 1
ATOM 881 N N . LYS A 1 112 ? -4.767 4.869 -2.087 1.00 93.19 112 LYS A N 1
ATOM 882 C CA . LYS A 1 112 ? -6.147 5.338 -2.182 1.00 93.19 112 LYS A CA 1
ATOM 883 C C . LYS A 1 112 ? -7.090 4.205 -1.798 1.00 93.19 112 LYS A C 1
ATOM 885 O O . LYS A 1 112 ? -6.951 3.094 -2.301 1.00 93.19 112 LYS A O 1
ATOM 890 N N . LEU A 1 113 ? -8.062 4.501 -0.949 1.00 93.50 113 LEU A N 1
ATOM 891 C CA . LEU A 1 113 ? -9.188 3.636 -0.640 1.00 93.50 113 LEU A CA 1
ATOM 892 C C . LEU A 1 113 ? -10.461 4.311 -1.150 1.00 93.50 113 LEU A C 1
ATOM 894 O O . LEU A 1 113 ? -10.765 5.439 -0.768 1.00 93.50 113 LEU A O 1
ATOM 898 N N . THR A 1 114 ? -11.202 3.620 -2.009 1.00 92.44 114 THR A N 1
ATOM 899 C CA . THR A 1 114 ? -12.500 4.076 -2.528 1.00 92.44 114 THR A CA 1
ATOM 900 C C . THR A 1 114 ? -13.603 3.220 -1.928 1.00 92.44 114 THR A C 1
ATOM 902 O O . THR A 1 114 ? -13.527 1.995 -2.018 1.00 92.44 114 THR A O 1
ATOM 905 N N . ASN A 1 115 ? -14.611 3.825 -1.304 1.00 92.06 115 ASN A N 1
ATOM 906 C CA . ASN A 1 115 ? -15.700 3.061 -0.704 1.00 92.06 115 ASN A CA 1
ATOM 907 C C . ASN A 1 115 ? -16.497 2.320 -1.791 1.00 92.06 115 ASN A C 1
ATOM 909 O O . ASN A 1 115 ? -16.827 2.886 -2.833 1.00 92.06 115 ASN A O 1
ATOM 913 N N . VAL A 1 116 ? -16.794 1.043 -1.554 1.00 93.00 116 VAL A N 1
ATOM 914 C CA . VAL A 1 116 ? -17.491 0.181 -2.519 1.00 93.00 116 VAL A CA 1
ATOM 915 C C . VAL A 1 116 ? -18.950 0.608 -2.702 1.00 93.00 116 VAL A 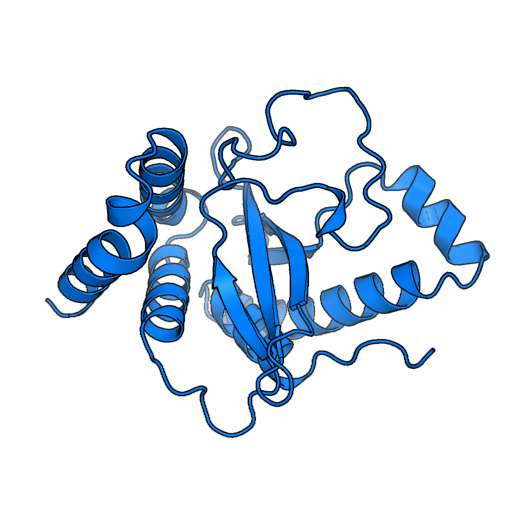C 1
ATOM 917 O O . VAL A 1 116 ? -19.449 0.595 -3.824 1.00 93.00 116 VAL A O 1
ATOM 920 N N . SER A 1 117 ? -19.618 1.016 -1.621 1.00 91.62 117 SER A N 1
ATOM 921 C CA . SER A 1 117 ? -21.025 1.437 -1.633 1.00 91.62 117 SER A CA 1
ATOM 922 C C . SER A 1 117 ? -21.210 2.892 -2.073 1.00 91.62 117 SER A C 1
ATOM 924 O O . SER A 1 117 ? -22.286 3.254 -2.539 1.00 91.62 117 SER A O 1
ATOM 926 N N . ASN A 1 118 ? -20.180 3.730 -1.922 1.00 89.38 118 ASN A N 1
ATOM 927 C CA . ASN A 1 118 ? -20.196 5.134 -2.331 1.00 89.38 118 ASN A CA 1
ATOM 928 C C . ASN A 1 118 ? -18.840 5.558 -2.939 1.00 89.38 118 ASN A C 1
ATOM 930 O O . ASN A 1 118 ? -17.978 6.046 -2.207 1.00 89.38 118 ASN A O 1
ATOM 934 N N . PRO A 1 119 ? -18.642 5.423 -4.263 1.00 88.81 119 PRO A N 1
ATOM 935 C CA . PRO A 1 119 ? -17.364 5.720 -4.920 1.00 88.81 119 PRO A CA 1
ATOM 936 C C . PRO A 1 119 ? -16.859 7.167 -4.793 1.00 88.81 119 PRO A C 1
ATOM 938 O O . PRO A 1 119 ? -15.662 7.407 -4.978 1.00 88.81 119 PRO A O 1
ATOM 941 N N . GLU A 1 120 ? -17.735 8.120 -4.461 1.00 87.00 120 GLU A N 1
ATOM 942 C CA . GLU A 1 120 ? -17.358 9.512 -4.171 1.00 87.00 120 GLU A CA 1
ATOM 943 C C . GLU A 1 120 ? -16.627 9.637 -2.826 1.00 87.00 120 GLU A C 1
ATOM 945 O O . GLU A 1 120 ? -15.831 10.551 -2.620 1.00 87.00 120 GLU A O 1
ATOM 950 N N . ASN A 1 121 ? -16.847 8.690 -1.909 1.00 87.69 121 ASN A N 1
ATOM 951 C CA . ASN A 1 121 ? -16.138 8.638 -0.641 1.00 87.69 121 ASN A CA 1
ATOM 952 C C . ASN A 1 121 ? -14.767 7.974 -0.832 1.00 87.69 121 ASN A C 1
ATOM 954 O O . ASN A 1 121 ? -14.645 6.746 -0.934 1.00 87.69 121 ASN A O 1
ATOM 958 N N . GLN A 1 122 ? -13.730 8.807 -0.903 1.00 87.69 122 GLN A N 1
ATOM 959 C CA . GLN A 1 122 ? -12.351 8.390 -1.129 1.00 87.69 122 GLN A CA 1
ATOM 960 C C . GLN A 1 122 ? -11.438 8.960 -0.057 1.00 87.69 122 GLN A C 1
ATOM 962 O O . GLN A 1 122 ? -11.547 10.121 0.329 1.00 87.69 122 GLN A O 1
ATOM 967 N N . VAL A 1 123 ? -10.485 8.144 0.374 1.00 88.06 123 VAL A N 1
ATOM 968 C CA . VAL A 1 123 ? -9.460 8.543 1.333 1.00 88.06 123 VAL A CA 1
ATOM 969 C C . VAL A 1 123 ? -8.096 8.096 0.842 1.00 88.06 123 VAL A C 1
ATOM 971 O O . VAL A 1 123 ? -7.969 7.041 0.220 1.00 88.06 123 VAL A O 1
ATOM 974 N N . ILE A 1 124 ? -7.065 8.904 1.086 1.00 89.00 124 ILE A N 1
ATOM 975 C CA . ILE A 1 124 ? -5.704 8.599 0.643 1.00 89.00 124 ILE A CA 1
ATOM 976 C C . ILE A 1 124 ? -4.742 8.696 1.821 1.00 89.00 124 ILE A C 1
ATOM 978 O O . ILE A 1 124 ? -4.652 9.735 2.476 1.00 89.00 124 ILE A O 1
ATOM 982 N N . PHE A 1 125 ? -3.996 7.616 2.051 1.00 88.44 125 PHE A N 1
ATOM 983 C CA . PHE A 1 125 ? -3.002 7.513 3.114 1.00 88.44 125 PHE A CA 1
ATOM 984 C C . PHE A 1 125 ? -1.595 7.355 2.527 1.00 88.44 125 PHE A C 1
ATOM 986 O O . PHE A 1 125 ? -1.388 6.481 1.682 1.00 88.44 125 PHE A O 1
ATOM 993 N N . PRO A 1 126 ? -0.601 8.135 2.981 1.00 88.56 126 PRO A N 1
ATOM 994 C CA . PRO A 1 126 ? 0.794 7.799 2.770 1.00 88.56 126 PRO A CA 1
ATOM 995 C C . PRO A 1 126 ? 1.170 6.693 3.754 1.00 88.56 126 PRO A C 1
ATOM 997 O O . PRO A 1 126 ? 1.080 6.867 4.968 1.00 88.56 126 PRO A O 1
ATOM 1000 N N . LEU A 1 127 ? 1.584 5.549 3.235 1.00 92.75 127 LEU A N 1
ATOM 1001 C CA . LEU A 1 127 ? 2.012 4.397 4.009 1.00 92.75 127 LEU A CA 1
ATOM 1002 C C . LEU A 1 127 ? 3.524 4.244 3.900 1.00 92.75 127 LEU A C 1
ATOM 1004 O O . LEU A 1 127 ? 4.093 4.279 2.810 1.00 92.75 127 LEU A O 1
ATOM 1008 N N . ARG A 1 128 ? 4.173 4.053 5.046 1.00 92.06 128 ARG A N 1
ATOM 1009 C CA . ARG A 1 128 ? 5.571 3.652 5.135 1.00 92.06 128 ARG A CA 1
ATOM 1010 C C . ARG A 1 128 ? 5.626 2.168 5.454 1.00 92.06 128 ARG A C 1
ATOM 1012 O O . ARG A 1 128 ? 5.138 1.757 6.504 1.00 92.06 128 ARG A O 1
ATOM 1019 N N . TYR A 1 129 ? 6.264 1.405 4.582 1.00 94.19 129 TYR A N 1
ATOM 1020 C CA . TYR A 1 129 ? 6.688 0.040 4.847 1.00 94.19 129 TYR A CA 1
ATOM 1021 C C . TYR A 1 129 ? 8.165 0.028 5.246 1.00 94.19 129 TYR A C 1
ATOM 1023 O O . TYR A 1 129 ? 8.989 0.667 4.590 1.00 94.19 129 TYR A O 1
ATOM 1031 N N . ASP A 1 130 ? 8.488 -0.665 6.329 1.00 93.12 130 ASP A N 1
ATOM 1032 C CA . ASP A 1 130 ? 9.845 -0.899 6.812 1.00 93.12 130 ASP A CA 1
ATOM 1033 C C . ASP A 1 130 ? 10.175 -2.381 6.633 1.00 93.12 130 ASP A C 1
ATOM 1035 O O . ASP A 1 130 ? 9.572 -3.239 7.273 1.00 93.12 130 ASP A O 1
ATOM 1039 N N . GLY A 1 131 ? 11.090 -2.679 5.715 1.00 91.44 131 GLY A N 1
ATOM 1040 C CA . GLY A 1 131 ? 11.460 -4.042 5.362 1.00 91.44 131 GLY A CA 1
ATOM 1041 C C . GLY A 1 131 ? 12.186 -4.798 6.472 1.00 91.44 131 GLY A C 1
ATOM 1042 O O . GLY A 1 131 ? 12.024 -6.011 6.568 1.00 91.44 131 GLY A O 1
ATOM 1043 N N . ASP A 1 132 ? 12.910 -4.092 7.348 1.00 90.62 132 ASP A N 1
ATOM 1044 C CA . ASP A 1 132 ? 13.688 -4.719 8.425 1.00 90.62 132 ASP A CA 1
ATOM 1045 C C . ASP A 1 132 ? 12.778 -5.215 9.556 1.00 90.62 132 ASP A C 1
ATOM 1047 O O . ASP A 1 132 ? 12.965 -6.305 10.093 1.00 90.62 132 ASP A O 1
ATOM 1051 N N . SER A 1 133 ? 11.776 -4.411 9.923 1.00 92.19 133 SER A N 1
ATOM 1052 C CA . SER A 1 133 ? 10.793 -4.763 10.955 1.00 92.19 133 SER A CA 1
ATOM 1053 C C . SER A 1 133 ? 9.524 -5.401 10.393 1.00 92.19 133 SER A C 1
ATOM 1055 O O . SER A 1 133 ? 8.665 -5.821 11.168 1.00 92.19 133 SER A O 1
ATOM 1057 N N . ASN A 1 134 ? 9.390 -5.459 9.064 1.00 93.81 134 ASN A N 1
ATOM 1058 C CA . ASN A 1 134 ? 8.168 -5.841 8.362 1.00 93.81 134 ASN A CA 1
ATOM 1059 C C . ASN A 1 134 ? 6.943 -5.039 8.847 1.00 93.81 134 ASN A C 1
ATOM 1061 O O . ASN A 1 134 ? 5.837 -5.564 8.920 1.00 93.81 134 ASN A O 1
ATOM 1065 N N . GLU A 1 135 ? 7.135 -3.773 9.225 1.00 94.38 135 GLU A N 1
ATOM 1066 C CA . GLU A 1 135 ? 6.072 -2.908 9.740 1.00 94.38 135 GLU A CA 1
ATOM 1067 C C . GLU A 1 135 ? 5.505 -2.033 8.623 1.00 94.38 135 GLU A C 1
ATOM 1069 O O . GLU A 1 135 ? 6.244 -1.405 7.863 1.00 94.38 135 GLU A O 1
ATOM 1074 N N . ILE A 1 136 ? 4.179 -1.928 8.565 1.00 95.31 136 ILE A N 1
ATOM 1075 C CA . ILE A 1 136 ? 3.474 -0.943 7.746 1.00 95.31 136 ILE A CA 1
ATOM 1076 C C . ILE A 1 136 ? 2.665 -0.007 8.638 1.00 95.31 136 ILE A C 1
ATOM 1078 O O . ILE A 1 136 ? 1.950 -0.444 9.537 1.00 95.31 136 ILE A O 1
ATOM 1082 N N . GLN A 1 137 ? 2.776 1.293 8.384 1.00 93.38 137 GLN A N 1
ATOM 1083 C CA . GLN A 1 137 ? 2.042 2.315 9.125 1.00 93.38 137 GLN A CA 1
ATOM 1084 C C . GLN A 1 137 ? 1.820 3.568 8.286 1.00 93.38 137 GLN A C 1
ATOM 1086 O O . GLN A 1 137 ? 2.522 3.807 7.302 1.00 93.38 137 GLN A O 1
ATOM 1091 N N . VAL A 1 138 ? 0.867 4.395 8.701 1.00 90.62 138 VAL A N 1
ATOM 1092 C CA . VAL A 1 138 ? 0.680 5.736 8.149 1.00 90.62 138 VAL A CA 1
ATOM 1093 C C . VAL A 1 138 ? 1.932 6.568 8.424 1.00 90.62 138 VAL A C 1
ATOM 1095 O O . VAL A 1 138 ? 2.427 6.637 9.550 1.00 90.62 138 VAL A O 1
ATOM 1098 N N . PHE A 1 139 ? 2.463 7.200 7.383 1.00 86.31 139 PHE A N 1
ATOM 1099 C CA . PHE A 1 139 ? 3.606 8.090 7.490 1.00 86.31 139 PHE A CA 1
ATOM 1100 C C . PHE A 1 139 ? 3.194 9.430 8.106 1.00 86.31 139 PHE A C 1
ATOM 1102 O O . PHE A 1 139 ? 2.298 10.111 7.608 1.00 86.31 139 PHE A O 1
ATOM 1109 N N . ILE A 1 140 ? 3.904 9.829 9.161 1.00 78.44 140 ILE A N 1
ATOM 1110 C CA . ILE A 1 140 ? 3.703 11.094 9.868 1.00 78.44 140 ILE A CA 1
ATOM 1111 C C . ILE A 1 140 ? 4.990 11.912 9.739 1.00 78.44 140 ILE A C 1
ATOM 1113 O O . ILE A 1 140 ? 6.023 11.544 10.297 1.00 78.44 140 ILE A O 1
ATOM 1117 N N . ALA A 1 141 ? 4.929 13.023 8.999 1.00 66.81 141 ALA A N 1
ATOM 1118 C CA . ALA A 1 141 ? 6.097 13.862 8.712 1.00 66.81 141 ALA A CA 1
ATOM 1119 C C . ALA A 1 141 ? 6.631 14.605 9.949 1.00 66.81 141 ALA A C 1
ATOM 1121 O O . ALA A 1 141 ? 7.834 14.828 10.058 1.00 66.81 141 ALA A O 1
ATOM 1122 N N . ASN A 1 142 ? 5.750 14.980 10.885 1.00 67.00 142 ASN A N 1
ATOM 1123 C CA . ASN A 1 142 ? 6.126 15.658 12.125 1.00 67.00 142 ASN A CA 1
ATOM 1124 C C . ASN A 1 142 ? 5.497 14.961 13.347 1.00 67.00 142 ASN A C 1
ATOM 1126 O O . ASN A 1 142 ? 4.395 15.322 13.769 1.00 67.00 142 ASN A O 1
ATOM 1130 N N . PRO A 1 143 ? 6.185 13.959 13.924 1.00 65.62 143 PRO A N 1
ATOM 1131 C CA . PRO A 1 143 ? 5.687 13.214 15.079 1.00 65.62 143 PRO A CA 1
ATOM 1132 C C . PRO A 1 143 ? 5.443 14.093 16.313 1.00 65.62 143 PRO A C 1
ATOM 1134 O O . PRO A 1 143 ? 4.547 13.797 17.097 1.00 65.62 143 PRO A O 1
ATOM 1137 N N . GLY A 1 144 ? 6.201 15.185 16.477 1.00 65.50 144 GLY A N 1
ATOM 1138 C CA . GLY A 1 144 ? 6.060 16.103 17.611 1.00 65.50 144 GLY A CA 1
ATOM 1139 C C . GLY A 1 144 ? 4.748 16.888 17.576 1.00 65.50 144 GLY A C 1
ATOM 1140 O O . GLY A 1 144 ? 4.034 16.936 18.574 1.00 65.50 144 GLY A O 1
ATOM 1141 N N . LEU A 1 145 ? 4.383 17.434 16.410 1.00 64.69 145 LEU A N 1
ATOM 1142 C CA . LEU A 1 145 ? 3.073 18.074 16.215 1.00 64.69 145 LEU A CA 1
ATOM 1143 C C . LEU A 1 145 ? 1.928 17.062 16.329 1.00 64.69 145 LEU A C 1
ATOM 1145 O O . LEU A 1 145 ? 0.885 17.364 16.903 1.00 64.69 145 LEU A O 1
ATOM 1149 N N . PHE A 1 146 ? 2.135 15.848 15.821 1.00 65.81 146 PHE A N 1
ATOM 1150 C CA . PHE A 1 146 ? 1.151 14.776 15.930 1.00 65.81 146 PHE A CA 1
ATOM 1151 C C . PHE A 1 146 ? 0.888 14.378 17.391 1.00 65.81 146 PHE A C 1
ATOM 1153 O O . PHE A 1 146 ? -0.265 14.220 17.780 1.00 65.81 146 PHE A O 1
ATOM 1160 N N . ALA A 1 147 ? 1.932 14.297 18.223 1.00 65.06 147 ALA A N 1
ATOM 1161 C CA . ALA A 1 147 ? 1.811 14.022 19.655 1.00 65.06 147 ALA A CA 1
ATOM 1162 C C . ALA A 1 147 ? 1.034 15.120 20.408 1.00 65.06 147 ALA A C 1
ATOM 1164 O O . ALA A 1 147 ? 0.255 14.815 21.306 1.00 65.06 147 ALA A O 1
ATOM 1165 N N . GLN A 1 148 ? 1.179 16.390 20.015 1.00 62.66 148 GLN A N 1
ATOM 1166 C CA . GLN A 1 148 ? 0.407 17.494 20.604 1.00 62.66 148 GLN A CA 1
ATOM 1167 C C . GLN A 1 148 ? -1.087 17.415 20.252 1.00 62.66 148 GLN A C 1
ATOM 1169 O O . GLN A 1 148 ? -1.936 17.698 21.094 1.00 62.66 148 GLN A O 1
ATOM 1174 N N . GLN A 1 149 ? -1.430 16.969 19.039 1.00 62.62 149 GLN A N 1
ATOM 1175 C CA . GLN A 1 149 ? -2.826 16.786 1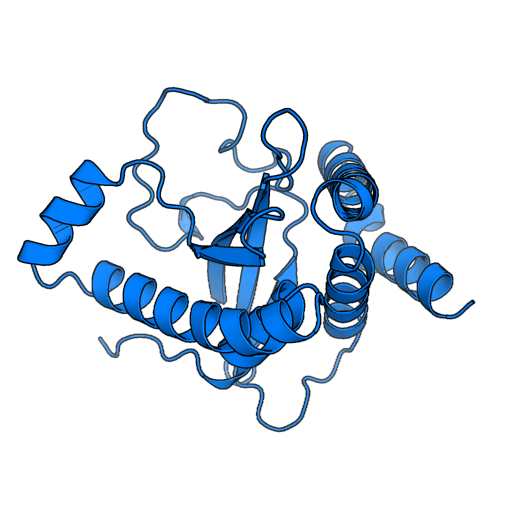8.618 1.00 62.62 149 GLN A CA 1
ATOM 1176 C C . GLN A 1 149 ? -3.523 15.588 19.285 1.00 62.62 149 GLN A C 1
ATOM 1178 O O . GLN A 1 149 ? -4.752 15.522 19.281 1.00 62.62 149 GLN A O 1
ATOM 1183 N N . GLN A 1 150 ? -2.773 14.670 19.909 1.00 60.69 150 GLN A N 1
ATOM 1184 C CA . GLN A 1 150 ? -3.359 13.615 20.749 1.00 60.69 150 GLN A CA 1
ATOM 1185 C C . GLN A 1 150 ? -4.117 14.194 21.942 1.00 60.69 150 GLN A C 1
ATOM 1187 O O . GLN A 1 150 ? -5.102 13.615 22.388 1.00 60.69 150 GLN A O 1
ATOM 1192 N N . GLN A 1 151 ? -3.675 15.348 22.448 1.00 58.28 151 GLN A N 1
ATOM 1193 C CA . GLN A 1 151 ? -4.261 15.978 23.628 1.00 58.28 151 GLN A CA 1
ATOM 1194 C C . GLN A 1 151 ? -5.589 16.686 23.322 1.00 58.28 151 GLN A C 1
ATOM 1196 O O . GLN A 1 151 ? -6.331 17.003 24.247 1.00 58.28 151 GLN A O 1
ATOM 1201 N N . THR A 1 152 ? -5.918 16.917 22.044 1.00 58.62 152 THR A N 1
ATOM 1202 C CA . THR A 1 152 ? -7.090 17.704 21.628 1.00 58.62 152 THR A CA 1
ATOM 1203 C C . THR A 1 152 ? -8.255 16.878 21.067 1.00 58.62 152 THR A C 1
ATOM 1205 O O . THR A 1 152 ? -9.186 17.467 20.526 1.00 58.62 152 THR A O 1
ATOM 1208 N N . ASN A 1 153 ? -8.253 15.540 21.200 1.00 60.25 153 ASN A N 1
ATOM 1209 C CA . ASN A 1 153 ? -9.315 14.646 20.687 1.00 60.25 153 ASN A CA 1
ATOM 1210 C C . ASN A 1 153 ? -9.723 14.942 19.229 1.00 60.25 153 ASN A C 1
ATOM 1212 O O . ASN A 1 153 ? -10.895 14.893 18.856 1.00 60.25 153 ASN A O 1
ATOM 1216 N N . ASN A 1 154 ? -8.747 15.262 18.380 1.00 72.19 154 ASN A N 1
ATOM 1217 C CA . ASN A 1 154 ? -9.006 15.552 16.977 1.00 72.19 154 ASN A CA 1
ATOM 1218 C C . ASN A 1 154 ? -9.443 14.265 16.240 1.00 72.19 154 ASN A C 1
ATOM 1220 O O . ASN A 1 154 ? -8.735 13.257 16.284 1.00 72.19 154 ASN A O 1
ATOM 1224 N N . LEU A 1 155 ? -10.579 14.297 15.527 1.00 73.50 155 LEU A N 1
ATOM 1225 C CA . LEU A 1 155 ? -11.111 13.168 14.738 1.00 73.50 155 LEU A CA 1
ATOM 1226 C C . LEU A 1 155 ? -10.069 12.568 13.776 1.00 73.50 155 LEU A C 1
ATOM 1228 O O . LEU A 1 155 ? -10.049 11.362 13.534 1.00 73.50 155 LEU A O 1
ATOM 1232 N N . GLN A 1 156 ? -9.156 13.396 13.271 1.00 73.50 156 GLN A N 1
ATOM 1233 C CA . GLN A 1 156 ? -8.054 12.972 12.406 1.00 73.50 156 GLN A CA 1
ATOM 1234 C C . GLN A 1 156 ? -7.045 12.077 13.129 1.00 73.50 156 GLN A C 1
ATOM 1236 O O . GLN A 1 156 ? -6.574 11.084 12.573 1.00 73.50 156 GLN A O 1
ATOM 1241 N N . PHE A 1 157 ? -6.732 12.407 14.384 1.00 76.38 157 PHE A N 1
ATOM 1242 C CA . PHE A 1 157 ? -5.859 11.586 15.212 1.00 76.38 157 PHE A CA 1
ATOM 1243 C C . PHE A 1 157 ? -6.496 10.217 15.470 1.00 76.38 157 PHE A C 1
ATOM 1245 O O . PHE A 1 157 ? -5.835 9.189 15.307 1.00 76.38 157 PHE A O 1
ATOM 1252 N N . VAL A 1 158 ? -7.792 10.201 15.797 1.00 80.88 158 VAL A N 1
ATOM 1253 C CA . VAL A 1 158 ? -8.562 8.966 16.004 1.00 80.88 158 VAL A CA 1
ATOM 1254 C C . VAL A 1 158 ? -8.521 8.087 14.755 1.00 80.88 158 VAL A C 1
ATOM 1256 O O . VAL A 1 158 ? -8.229 6.895 14.857 1.00 80.88 158 VAL A O 1
ATOM 1259 N N . LEU A 1 159 ? -8.726 8.672 13.571 1.00 84.75 159 LEU A N 1
ATOM 1260 C CA . LEU A 1 159 ? -8.664 7.947 12.306 1.00 84.75 159 LEU A CA 1
ATOM 1261 C C . LEU A 1 159 ? -7.271 7.363 12.032 1.00 84.75 159 LEU A C 1
ATOM 1263 O O . LEU A 1 159 ? -7.161 6.177 11.734 1.00 84.75 159 LEU A O 1
ATOM 1267 N N . ILE A 1 160 ? -6.200 8.151 12.165 1.00 85.19 160 ILE A N 1
ATOM 1268 C CA . ILE A 1 160 ? -4.831 7.656 11.934 1.00 85.19 160 ILE A CA 1
ATOM 1269 C C . ILE A 1 160 ? -4.474 6.547 12.926 1.00 85.19 160 ILE A C 1
ATOM 1271 O O . ILE A 1 160 ? -3.860 5.552 12.537 1.00 85.19 160 ILE A O 1
ATOM 1275 N N . ASN A 1 161 ? -4.875 6.685 14.192 1.00 86.69 161 ASN A N 1
ATOM 1276 C CA . ASN A 1 161 ? -4.651 5.651 15.194 1.00 86.69 161 ASN A CA 1
ATOM 1277 C C . ASN A 1 161 ? -5.428 4.368 14.861 1.00 86.69 161 ASN A C 1
ATOM 1279 O O . ASN A 1 161 ? -4.859 3.283 14.922 1.00 86.69 161 ASN A O 1
ATOM 1283 N N . ASN A 1 162 ? -6.690 4.483 14.430 1.00 89.81 162 ASN A N 1
ATOM 1284 C CA . ASN A 1 162 ? -7.486 3.341 13.976 1.00 89.81 162 ASN A CA 1
ATOM 1285 C C . ASN A 1 162 ? -6.819 2.627 12.786 1.00 89.81 162 ASN A C 1
ATOM 1287 O O . ASN A 1 162 ? -6.581 1.420 12.834 1.00 89.81 162 ASN A O 1
ATOM 1291 N N . VAL A 1 163 ? -6.418 3.380 11.756 1.00 92.19 163 VAL A N 1
ATOM 1292 C CA . VAL A 1 163 ? -5.721 2.837 10.579 1.00 92.19 163 VAL A CA 1
ATOM 1293 C C . VAL A 1 163 ? -4.434 2.119 10.989 1.00 92.19 163 VAL A C 1
ATOM 1295 O O . VAL A 1 163 ? -4.215 0.982 10.578 1.00 92.19 163 VAL A O 1
ATOM 1298 N N . ASN A 1 164 ? -3.603 2.732 11.836 1.00 93.12 164 ASN A N 1
ATOM 1299 C CA . ASN A 1 164 ? -2.375 2.105 12.327 1.00 93.12 164 ASN A CA 1
ATOM 1300 C C . ASN A 1 164 ? -2.652 0.844 13.153 1.00 93.12 164 ASN A C 1
ATOM 1302 O O . ASN A 1 164 ? -1.944 -0.147 12.990 1.00 93.12 164 ASN A O 1
ATOM 1306 N N . ASN A 1 165 ? -3.689 0.844 13.991 1.00 94.19 165 ASN A N 1
ATOM 1307 C CA . ASN A 1 165 ? -4.083 -0.339 14.751 1.00 94.19 165 ASN A CA 1
ATOM 1308 C C . ASN A 1 165 ? -4.479 -1.491 13.829 1.00 94.19 165 ASN A C 1
ATOM 1310 O O . ASN A 1 165 ? -4.102 -2.623 14.110 1.00 94.19 165 ASN A O 1
ATOM 1314 N N . ILE A 1 166 ? -5.194 -1.222 12.729 1.00 96.38 166 ILE A N 1
ATOM 1315 C CA . ILE A 1 166 ? -5.536 -2.243 11.728 1.00 96.38 166 ILE A CA 1
ATOM 1316 C C . ILE A 1 166 ? -4.281 -2.737 11.000 1.00 96.38 166 ILE A C 1
ATOM 1318 O O . ILE A 1 166 ? -4.028 -3.939 10.944 1.00 96.38 166 ILE A O 1
ATOM 1322 N N . LEU A 1 167 ? -3.456 -1.817 10.494 1.00 95.88 167 LEU A N 1
ATOM 1323 C CA . LEU A 1 167 ? -2.239 -2.144 9.750 1.00 95.88 167 LEU A CA 1
ATOM 1324 C C . LEU A 1 167 ? -1.267 -3.018 10.561 1.00 95.88 167 LEU A C 1
ATOM 1326 O O . LEU A 1 167 ? -0.642 -3.925 10.010 1.00 95.88 167 LEU A O 1
ATOM 1330 N N . LYS A 1 168 ? -1.180 -2.791 11.877 1.00 94.94 168 LYS A N 1
ATOM 1331 C CA . LYS A 1 168 ? -0.262 -3.513 12.765 1.00 94.94 168 LYS A CA 1
ATOM 1332 C C . LYS A 1 168 ? -0.706 -4.932 13.122 1.00 94.94 168 LYS A C 1
ATOM 1334 O O . LYS A 1 168 ? 0.151 -5.736 13.487 1.00 94.94 168 LYS A O 1
ATOM 1339 N N . ARG A 1 169 ? -1.992 -5.286 12.975 1.00 94.69 169 ARG A N 1
ATOM 1340 C CA . ARG A 1 169 ? -2.515 -6.616 13.373 1.00 94.69 169 ARG A CA 1
ATOM 1341 C C . ARG A 1 169 ? -1.798 -7.771 12.680 1.00 94.69 169 ARG A C 1
ATOM 1343 O O . ARG A 1 169 ? -1.637 -8.836 13.263 1.00 94.69 169 ARG A O 1
ATOM 1350 N N . GLN A 1 170 ? -1.376 -7.556 11.434 1.00 93.06 170 GLN A N 1
ATOM 1351 C CA . GLN A 1 170 ? -0.792 -8.604 10.598 1.00 93.06 170 GLN A CA 1
ATOM 1352 C C . GLN A 1 170 ? 0.721 -8.770 10.805 1.00 93.06 170 GLN A C 1
ATOM 1354 O O . GLN A 1 170 ? 1.276 -9.775 10.371 1.00 93.06 170 GLN A O 1
ATOM 1359 N N . ILE A 1 171 ? 1.400 -7.833 11.477 1.00 91.50 171 ILE A N 1
ATOM 1360 C CA . ILE A 1 171 ? 2.870 -7.820 11.564 1.00 91.50 171 ILE A CA 1
ATOM 1361 C C . ILE A 1 171 ? 3.384 -9.085 12.249 1.00 91.50 171 ILE A C 1
ATOM 1363 O O . ILE A 1 171 ? 4.178 -9.810 11.661 1.00 91.50 171 ILE A O 1
ATOM 1367 N N . THR A 1 172 ? 2.895 -9.401 13.451 1.00 89.94 172 THR A N 1
ATOM 1368 C CA . THR A 1 172 ? 3.397 -10.541 14.237 1.00 89.94 172 THR A CA 1
ATOM 1369 C C . THR A 1 172 ? 3.212 -11.875 13.513 1.00 89.94 172 THR A C 1
ATOM 1371 O O . THR A 1 172 ? 4.136 -12.685 13.475 1.00 89.94 172 THR A O 1
ATOM 1374 N N . ALA A 1 173 ? 2.045 -12.093 12.897 1.00 91.50 173 ALA A N 1
ATOM 1375 C CA . ALA A 1 173 ? 1.746 -13.332 12.181 1.00 91.50 173 ALA A CA 1
ATOM 1376 C C . ALA A 1 173 ? 2.667 -13.527 10.966 1.00 91.50 173 ALA A C 1
ATOM 1378 O O . ALA A 1 173 ? 3.192 -14.617 10.754 1.00 91.50 173 ALA A O 1
ATOM 1379 N N . TYR A 1 174 ? 2.897 -12.462 10.197 1.00 93.38 174 TYR A N 1
ATOM 1380 C CA . TYR A 1 174 ? 3.695 -12.511 8.973 1.00 93.38 174 TYR A CA 1
ATOM 1381 C C . TYR A 1 174 ? 5.204 -12.447 9.237 1.00 93.38 174 TYR A C 1
ATOM 1383 O O . TYR A 1 174 ? 5.986 -13.051 8.505 1.00 93.38 174 TYR A O 1
ATOM 1391 N N . GLN A 1 175 ? 5.622 -11.813 10.332 1.00 90.44 175 GLN A N 1
ATOM 1392 C CA . GLN A 1 175 ? 7.001 -11.850 10.808 1.00 90.44 175 GLN A CA 1
ATOM 1393 C C . GLN A 1 175 ? 7.409 -13.264 11.249 1.00 90.44 175 GLN A C 1
ATOM 1395 O O . GLN A 1 175 ? 8.510 -13.700 10.925 1.00 90.44 175 GLN A O 1
ATOM 1400 N N . ALA A 1 176 ? 6.519 -14.015 11.911 1.00 90.69 176 ALA A N 1
ATOM 1401 C CA . ALA A 1 176 ? 6.794 -15.390 12.345 1.00 90.69 176 ALA A CA 1
ATOM 1402 C C . ALA A 1 176 ? 7.085 -16.357 11.181 1.00 90.69 176 ALA A C 1
ATOM 1404 O O . ALA A 1 176 ? 7.840 -17.312 11.347 1.00 90.69 176 ALA A O 1
ATOM 1405 N N . VAL A 1 177 ? 6.512 -16.098 10.001 1.00 92.50 177 VAL A N 1
ATOM 1406 C CA . VAL A 1 177 ? 6.713 -16.902 8.780 1.00 92.50 177 VAL A CA 1
ATOM 1407 C C . VAL A 1 177 ? 7.644 -16.237 7.760 1.00 92.50 177 VAL A C 1
ATOM 1409 O O . VAL A 1 177 ? 7.793 -16.744 6.650 1.00 92.50 177 VAL A O 1
ATOM 1412 N N . ASN A 1 178 ? 8.282 -15.116 8.123 1.00 90.56 178 ASN A N 1
ATOM 1413 C CA . ASN A 1 178 ? 9.165 -14.332 7.252 1.00 90.56 178 ASN A CA 1
ATOM 1414 C C . ASN A 1 178 ? 8.522 -13.956 5.894 1.00 90.56 178 ASN A C 1
ATOM 1416 O O . ASN A 1 178 ? 9.163 -13.979 4.839 1.00 90.56 178 ASN A O 1
ATOM 1420 N N . GLU A 1 179 ? 7.229 -13.625 5.908 1.00 94.00 179 GLU A N 1
ATOM 1421 C CA . GLU A 1 179 ? 6.497 -13.114 4.749 1.00 94.00 179 GLU A CA 1
ATOM 1422 C C . GLU A 1 179 ? 6.178 -11.620 4.915 1.00 94.00 179 GLU A C 1
ATOM 1424 O O . GLU A 1 179 ? 5.966 -11.122 6.015 1.00 94.00 179 GLU A O 1
ATOM 1429 N N . CYS A 1 180 ? 6.097 -10.885 3.807 1.00 94.88 180 CYS A N 1
ATOM 1430 C CA . CYS A 1 180 ? 5.797 -9.460 3.807 1.00 94.88 180 CYS A CA 1
ATOM 1431 C C . CYS A 1 180 ? 4.340 -9.214 4.229 1.00 94.88 180 CYS A C 1
ATOM 1433 O O . CYS A 1 180 ? 3.412 -9.675 3.560 1.00 94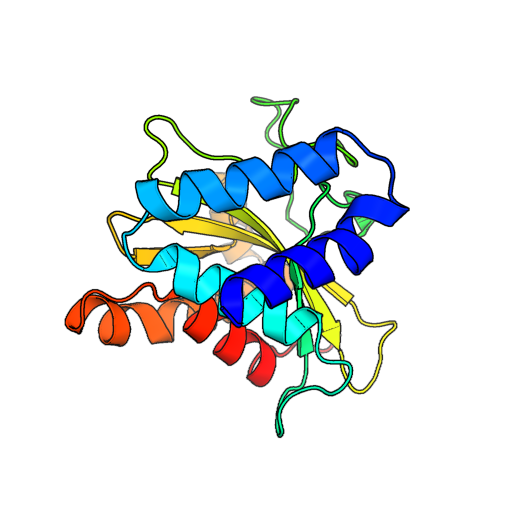.88 180 CYS A O 1
ATOM 1435 N N . CYS A 1 181 ? 4.121 -8.418 5.279 1.00 95.88 181 CYS A N 1
ATOM 1436 C CA . CYS A 1 181 ? 2.780 -8.171 5.820 1.00 95.88 181 CYS A CA 1
ATOM 1437 C C . CYS A 1 181 ? 1.956 -7.144 5.016 1.00 95.88 181 CYS A C 1
ATOM 1439 O O . CYS A 1 181 ? 0.794 -6.903 5.342 1.00 95.88 181 CYS A O 1
ATOM 1441 N N . MET A 1 182 ? 2.540 -6.512 3.988 1.00 95.75 182 MET A N 1
ATOM 1442 C CA . MET A 1 182 ? 1.958 -5.346 3.313 1.00 95.75 182 MET A CA 1
ATOM 1443 C C . MET A 1 182 ? 0.562 -5.620 2.735 1.00 95.75 182 MET A C 1
ATOM 1445 O O . MET A 1 182 ? -0.388 -4.926 3.090 1.00 95.75 182 MET A O 1
ATOM 1449 N N . TRP A 1 183 ? 0.409 -6.612 1.850 1.00 96.00 183 TRP A N 1
ATOM 1450 C CA . TRP A 1 183 ? -0.905 -6.915 1.272 1.00 96.00 183 TRP A CA 1
ATOM 1451 C C . TRP A 1 183 ? -1.916 -7.419 2.314 1.00 96.00 183 TRP A C 1
ATOM 1453 O O . TRP A 1 183 ? -3.027 -6.892 2.329 1.00 96.00 183 TRP A O 1
ATOM 1463 N N . PRO A 1 184 ? -1.573 -8.362 3.213 1.00 96.38 184 PRO A N 1
ATOM 1464 C CA . PRO A 1 184 ? -2.460 -8.763 4.305 1.00 96.38 184 PRO A CA 1
ATOM 1465 C C . PRO A 1 184 ? -2.984 -7.581 5.126 1.00 96.38 184 PRO A C 1
ATOM 1467 O O . PRO A 1 184 ? -4.187 -7.488 5.358 1.00 96.38 184 PRO A O 1
ATOM 1470 N N . ALA A 1 185 ? -2.108 -6.646 5.506 1.00 97.44 185 ALA A N 1
ATOM 1471 C CA . ALA A 1 185 ? -2.479 -5.455 6.265 1.00 97.44 185 ALA A CA 1
ATOM 1472 C C . ALA A 1 185 ? -3.397 -4.516 5.466 1.00 97.44 185 ALA A C 1
ATOM 1474 O O . ALA A 1 185 ? -4.405 -4.046 5.988 1.00 97.44 185 ALA A O 1
ATOM 1475 N N . ILE A 1 186 ? -3.098 -4.276 4.184 1.00 97.19 186 ILE A N 1
ATOM 1476 C CA . ILE A 1 186 ? -3.942 -3.459 3.294 1.00 97.19 186 ILE A CA 1
ATOM 1477 C C . ILE A 1 186 ? -5.313 -4.112 3.078 1.00 97.19 186 ILE A C 1
ATOM 1479 O O . ILE A 1 186 ? -6.339 -3.428 3.063 1.00 97.19 186 ILE A O 1
ATOM 1483 N N . ARG A 1 187 ? -5.350 -5.436 2.926 1.00 96.06 187 ARG A N 1
ATOM 1484 C CA . ARG A 1 187 ? -6.584 -6.207 2.771 1.00 96.06 187 ARG A CA 1
ATOM 1485 C C . ARG A 1 187 ? -7.437 -6.143 4.036 1.00 96.06 187 ARG A C 1
ATOM 1487 O O . ARG A 1 187 ? -8.648 -5.971 3.930 1.00 96.06 187 ARG A O 1
ATOM 1494 N N . ASP A 1 188 ? -6.819 -6.249 5.211 1.00 96.62 188 ASP A N 1
ATOM 1495 C CA . ASP A 1 188 ? -7.497 -6.111 6.503 1.00 96.62 188 ASP A CA 1
ATOM 1496 C C . ASP A 1 188 ? -8.044 -4.687 6.693 1.00 96.62 188 ASP A C 1
ATOM 1498 O O . ASP A 1 188 ? -9.211 -4.506 7.043 1.00 96.62 188 ASP A O 1
ATOM 1502 N N . LEU A 1 189 ? -7.253 -3.669 6.341 1.00 96.56 189 LEU A N 1
ATOM 1503 C CA . LEU A 1 189 ? -7.694 -2.272 6.310 1.00 96.56 189 LEU A CA 1
ATOM 1504 C C . LEU A 1 189 ? -8.901 -2.072 5.386 1.00 96.56 189 LEU A C 1
ATOM 1506 O O . LEU A 1 189 ? -9.865 -1.415 5.760 1.00 96.56 189 LEU A O 1
ATOM 1510 N N . SER A 1 190 ? -8.894 -2.701 4.213 1.00 95.56 190 SER A N 1
ATOM 1511 C CA . SER A 1 190 ? -9.976 -2.586 3.226 1.00 95.56 190 SER A CA 1
ATOM 1512 C C . SER A 1 190 ? -11.317 -3.161 3.712 1.00 95.56 190 SER A C 1
ATOM 1514 O O . SER A 1 190 ? -12.381 -2.785 3.214 1.00 95.56 190 SER A O 1
ATOM 1516 N N . LYS A 1 191 ? -11.279 -4.073 4.689 1.00 95.88 191 LYS A N 1
ATOM 1517 C CA . LYS A 1 191 ? -12.466 -4.679 5.308 1.00 95.88 191 LYS A CA 1
ATOM 1518 C C . LYS A 1 191 ? -12.931 -3.936 6.557 1.00 95.88 191 LYS A C 1
ATOM 1520 O O . LYS A 1 191 ? -14.129 -3.855 6.786 1.00 95.88 191 LYS A O 1
ATOM 1525 N N . ASN A 1 192 ? -11.995 -3.405 7.343 1.00 95.88 192 ASN A N 1
ATOM 1526 C CA . ASN A 1 192 ? -12.267 -2.924 8.701 1.00 95.88 192 ASN A CA 1
ATOM 1527 C C . ASN A 1 192 ? -12.111 -1.408 8.877 1.00 95.88 192 ASN A C 1
ATOM 1529 O O . ASN A 1 192 ? -12.227 -0.919 9.998 1.00 95.88 192 ASN A O 1
ATOM 1533 N N . LEU A 1 193 ? -11.788 -0.655 7.821 1.00 93.00 193 LEU A N 1
ATOM 1534 C CA . LEU A 1 193 ? -11.700 0.795 7.930 1.00 93.00 193 LEU A CA 1
ATOM 1535 C C . LEU A 1 193 ? -13.086 1.401 8.167 1.00 93.00 193 LEU A C 1
ATOM 1537 O O . LEU A 1 193 ? -13.956 1.372 7.294 1.00 93.00 193 LEU A O 1
ATOM 1541 N N . GLU A 1 194 ? -13.221 2.042 9.319 1.00 89.25 194 GLU A N 1
ATOM 1542 C CA . GLU A 1 194 ? -14.359 2.871 9.689 1.00 89.25 194 GLU A CA 1
ATOM 1543 C C . GLU A 1 194 ? -13.906 4.328 9.755 1.00 89.25 194 GLU A C 1
ATOM 1545 O O . GLU A 1 194 ? -12.908 4.659 10.408 1.00 89.25 194 GLU A O 1
ATOM 1550 N N . LEU A 1 195 ? -14.624 5.200 9.048 1.00 82.62 195 LEU A N 1
ATOM 1551 C CA . LEU A 1 195 ? -14.413 6.638 9.156 1.00 82.62 195 LEU A CA 1
ATOM 1552 C C . LEU A 1 195 ? -15.221 7.171 10.345 1.00 82.62 195 LEU A C 1
ATOM 1554 O O . LEU A 1 195 ? -16.353 6.725 10.532 1.00 82.62 195 LEU A O 1
ATOM 1558 N N . PRO A 1 196 ? -14.679 8.118 11.132 1.00 72.31 196 PRO A N 1
ATOM 1559 C CA . PRO A 1 196 ? -15.441 8.759 12.194 1.00 72.31 196 PRO A CA 1
ATOM 1560 C C . PRO A 1 196 ? -16.719 9.388 11.630 1.00 72.31 196 PRO A C 1
ATOM 1562 O O . PRO A 1 196 ? -16.663 10.116 10.636 1.00 72.31 196 PRO A O 1
ATOM 1565 N N . SER A 1 197 ? -17.860 9.105 12.255 1.00 64.44 197 SER A N 1
ATOM 1566 C CA . SER A 1 197 ? -19.117 9.804 11.980 1.00 64.44 197 SER A CA 1
ATOM 1567 C C . SER A 1 197 ? -18.974 11.266 12.408 1.00 64.44 197 SER A C 1
ATOM 1569 O O . SER A 1 197 ? -18.497 11.519 13.516 1.00 64.44 197 SER A O 1
ATOM 1571 N N . ASN A 1 198 ? -19.357 12.204 11.535 1.00 50.91 198 ASN A N 1
ATOM 1572 C CA . ASN A 1 198 ? -19.487 13.623 11.896 1.00 50.91 198 ASN A CA 1
ATOM 1573 C C . ASN A 1 198 ? -20.516 13.828 13.011 1.00 50.91 198 ASN A C 1
ATOM 1575 O O . ASN A 1 198 ? -21.536 13.099 12.998 1.00 50.91 198 ASN A O 1
#